Protein AF-A0A660YP51-F1 (afdb_monomer_lite)

Structure (mmCIF, N/CA/C/O backbone):
data_AF-A0A660YP51-F1
#
_entry.id   AF-A0A660YP51-F1
#
loop_
_atom_site.group_PDB
_atom_site.id
_atom_site.type_symbol
_atom_site.label_atom_id
_atom_site.label_alt_id
_atom_site.label_comp_id
_atom_site.label_asym_id
_atom_site.label_entity_id
_atom_site.label_seq_id
_atom_site.pdbx_PDB_ins_code
_atom_site.Cartn_x
_atom_site.Cartn_y
_atom_site.Cartn_z
_atom_site.occupancy
_atom_site.B_iso_or_equiv
_atom_site.auth_seq_id
_atom_site.auth_comp_id
_atom_site.auth_asym_id
_atom_site.auth_atom_id
_atom_site.pdbx_PDB_model_num
ATOM 1 N N . MET A 1 1 ? -18.897 -18.608 13.410 1.00 70.75 1 MET A N 1
ATOM 2 C CA . MET A 1 1 ? -18.004 -17.455 13.652 1.00 70.75 1 MET A CA 1
ATOM 3 C C . MET A 1 1 ? -18.451 -16.642 14.860 1.00 70.75 1 MET A C 1
ATOM 5 O O . MET A 1 1 ? -17.758 -16.723 15.860 1.00 70.75 1 MET A O 1
ATOM 9 N N . ALA A 1 2 ? -19.619 -15.986 14.843 1.00 75.94 2 ALA A N 1
ATOM 10 C CA . ALA A 1 2 ? -20.083 -15.151 15.966 1.00 75.94 2 ALA A CA 1
ATOM 11 C C . ALA A 1 2 ? -20.190 -15.865 17.333 1.00 75.94 2 ALA A C 1
ATOM 13 O O . ALA A 1 2 ? -20.019 -15.238 18.367 1.00 75.94 2 ALA A O 1
ATOM 14 N N . ALA A 1 3 ? -20.425 -17.183 17.355 1.00 82.38 3 ALA A N 1
ATOM 15 C CA . ALA A 1 3 ? -20.428 -17.974 18.592 1.00 82.38 3 ALA A CA 1
ATOM 16 C C . ALA A 1 3 ? -19.021 -18.310 19.137 1.00 82.38 3 ALA A C 1
ATOM 18 O O . ALA A 1 3 ? -18.911 -18.841 20.237 1.00 82.38 3 ALA A O 1
ATOM 19 N N . ARG A 1 4 ? -17.959 -18.070 18.355 1.00 89.31 4 ARG A N 1
ATOM 20 C CA . ARG A 1 4 ? -16.570 -18.443 18.681 1.00 89.31 4 ARG A CA 1
ATOM 21 C C . ARG A 1 4 ? -15.659 -17.235 18.899 1.00 89.31 4 ARG A C 1
ATOM 23 O O . ARG A 1 4 ? -14.748 -17.339 19.710 1.00 89.31 4 ARG A O 1
ATOM 30 N N . TRP A 1 5 ? -15.899 -16.132 18.193 1.00 92.50 5 TRP A N 1
ATOM 31 C CA . TRP A 1 5 ? -15.088 -14.917 18.270 1.00 92.50 5 TRP A CA 1
ATOM 32 C C . TRP A 1 5 ? -15.973 -13.704 18.532 1.00 92.50 5 TRP A C 1
ATOM 34 O O . TRP A 1 5 ? -17.005 -13.540 17.871 1.00 92.50 5 TRP A O 1
ATOM 44 N N . SER A 1 6 ? -15.584 -12.875 19.502 1.00 94.12 6 SER A N 1
ATOM 45 C CA . SER A 1 6 ? -16.320 -11.658 19.852 1.00 94.12 6 SER A CA 1
ATOM 46 C C . SER A 1 6 ? -16.102 -10.545 18.812 1.00 94.12 6 SER A C 1
ATOM 48 O O . SER A 1 6 ? -15.155 -10.617 18.024 1.00 94.12 6 SER A O 1
ATOM 50 N N . PRO A 1 7 ? -16.960 -9.508 18.798 1.00 94.12 7 PRO A N 1
ATOM 51 C CA . PRO A 1 7 ? -16.764 -8.319 17.965 1.00 94.12 7 PRO A CA 1
ATOM 52 C C . PRO A 1 7 ? -15.412 -7.622 18.151 1.00 94.12 7 PRO A C 1
ATOM 54 O O . PRO A 1 7 ? -14.895 -7.057 17.198 1.00 94.12 7 PRO A O 1
ATOM 57 N N . ASP A 1 8 ? -14.819 -7.713 19.343 1.00 93.62 8 ASP A N 1
ATOM 58 C CA . ASP A 1 8 ? -13.518 -7.101 19.651 1.00 93.62 8 ASP A CA 1
ATOM 59 C C . ASP A 1 8 ? -12.330 -7.898 19.084 1.00 93.62 8 ASP A C 1
ATOM 61 O O . ASP A 1 8 ? -11.188 -7.457 19.170 1.00 93.62 8 ASP A O 1
ATOM 65 N N . GLN A 1 9 ? -12.577 -9.098 18.548 1.00 94.38 9 GLN A N 1
ATOM 66 C CA . GLN A 1 9 ? -11.539 -9.999 18.040 1.00 94.38 9 GLN A CA 1
ATOM 67 C C . GLN A 1 9 ? -11.531 -10.105 16.516 1.00 94.38 9 GLN A C 1
ATOM 69 O O . GLN A 1 9 ? -10.487 -10.394 15.940 1.00 94.38 9 GLN A O 1
ATOM 74 N N . VAL A 1 10 ? -12.693 -9.969 15.868 1.00 94.56 10 VAL A N 1
ATOM 75 C CA . VAL A 1 10 ? -12.848 -10.259 14.436 1.00 94.56 10 VAL A CA 1
ATOM 76 C C . VAL A 1 10 ? -13.792 -9.255 13.779 1.00 94.56 10 VAL A C 1
ATOM 78 O O . VAL A 1 10 ? -14.928 -9.076 14.217 1.00 94.56 10 VAL A O 1
ATOM 81 N N . ALA A 1 11 ? -13.338 -8.684 12.665 1.00 95.25 11 ALA A N 1
ATOM 82 C CA . ALA A 1 11 ? -14.168 -8.036 11.654 1.00 95.25 11 ALA A CA 1
ATOM 83 C C . ALA A 1 11 ? -14.300 -8.952 10.425 1.00 95.25 11 ALA A C 1
ATOM 85 O O . ALA A 1 11 ? -13.494 -9.865 10.242 1.00 95.25 11 ALA A O 1
ATOM 86 N N . LEU A 1 12 ? -15.327 -8.746 9.596 1.00 95.25 12 LEU A N 1
ATOM 87 C CA . LEU A 1 12 ? -15.578 -9.589 8.423 1.00 95.25 12 LEU A CA 1
ATOM 88 C C . LEU A 1 12 ? -15.655 -8.770 7.144 1.00 95.25 12 LEU A C 1
ATOM 90 O O . LEU A 1 12 ? -16.613 -8.022 6.963 1.00 95.25 12 LEU A O 1
ATOM 94 N N . GLN A 1 13 ? -14.718 -8.999 6.230 1.00 96.38 13 GLN A N 1
ATOM 95 C CA . GLN A 1 13 ? -14.844 -8.576 4.840 1.00 96.38 13 GLN A CA 1
ATOM 96 C C . GLN A 1 13 ? -15.710 -9.569 4.071 1.00 96.38 13 GLN A C 1
ATOM 98 O O . GLN A 1 13 ? -15.468 -10.775 4.100 1.00 96.38 13 GLN A O 1
ATOM 103 N N . LEU A 1 14 ? -16.781 -9.069 3.452 1.00 95.25 14 LEU A N 1
ATOM 104 C CA . LEU A 1 14 ? -17.796 -9.934 2.837 1.00 95.25 14 LEU A CA 1
ATOM 105 C C . LEU A 1 14 ? -17.385 -10.450 1.448 1.00 95.25 14 LEU A C 1
ATOM 107 O O . LEU A 1 14 ? -17.850 -11.509 1.032 1.00 95.25 14 LEU A O 1
ATOM 111 N N . MET A 1 15 ? -16.533 -9.701 0.751 1.00 95.12 15 MET A N 1
ATOM 112 C CA . MET A 1 15 ? -15.915 -10.016 -0.539 1.00 95.12 15 MET A CA 1
ATOM 113 C C . MET A 1 15 ? -14.654 -9.160 -0.660 1.00 95.12 15 MET A C 1
ATOM 115 O O . MET A 1 15 ? -14.731 -7.994 -0.293 1.00 95.12 15 MET A O 1
ATOM 119 N N . THR A 1 16 ? -13.537 -9.696 -1.153 1.00 94.19 16 THR A N 1
ATOM 120 C CA . THR A 1 16 ? -12.293 -8.920 -1.321 1.00 94.19 16 THR A CA 1
ATOM 121 C C . THR A 1 16 ? -12.371 -8.060 -2.581 1.00 94.19 16 THR A C 1
ATOM 123 O O . THR A 1 16 ? -12.692 -6.878 -2.477 1.00 94.19 16 THR A O 1
ATOM 126 N N . GLU A 1 17 ? -12.262 -8.694 -3.753 1.00 94.81 17 GLU A N 1
ATOM 127 C CA . GLU A 1 17 ? -12.210 -8.056 -5.073 1.00 94.81 17 GLU A CA 1
ATOM 128 C C . GLU A 1 17 ? -13.434 -8.440 -5.933 1.00 94.81 17 GLU A C 1
ATOM 130 O O . GLU A 1 17 ? -13.389 -9.383 -6.731 1.00 94.81 17 GLU A O 1
ATOM 135 N N . PRO A 1 18 ? -14.582 -7.760 -5.790 1.00 93.88 18 PRO A N 1
ATOM 136 C CA . PRO A 1 18 ? -15.718 -8.003 -6.675 1.00 93.88 18 PRO A CA 1
ATOM 137 C C . PRO A 1 18 ? -15.370 -7.633 -8.127 1.00 93.88 18 PRO A C 1
ATOM 139 O O . PRO A 1 18 ? -14.920 -6.526 -8.422 1.00 93.88 18 PRO A O 1
ATOM 142 N N . TYR A 1 19 ? -15.609 -8.559 -9.055 1.00 92.94 19 TYR A N 1
ATOM 143 C CA . TYR A 1 19 ? -15.386 -8.363 -10.486 1.00 92.94 19 TYR A CA 1
ATOM 144 C C . TYR A 1 19 ? -16.344 -9.223 -11.315 1.00 92.94 19 TYR A C 1
ATOM 146 O O . TYR A 1 19 ? -16.802 -10.275 -10.870 1.00 92.94 19 TYR A O 1
ATOM 154 N N . GLY A 1 20 ? -16.644 -8.792 -12.546 1.00 90.38 20 GLY A N 1
ATOM 155 C CA . GLY A 1 20 ? -17.469 -9.574 -13.477 1.00 90.38 20 GLY A CA 1
ATOM 156 C C . GLY A 1 20 ? -18.901 -9.802 -12.981 1.00 90.38 20 GLY A C 1
ATOM 157 O O . GLY A 1 20 ? -19.510 -10.832 -13.275 1.00 90.38 20 GLY A O 1
ATOM 158 N N . ASN A 1 21 ? -19.425 -8.856 -12.201 1.00 88.75 21 ASN A N 1
ATOM 159 C CA . ASN A 1 21 ? -20.703 -8.966 -11.513 1.00 88.75 21 ASN A CA 1
ATOM 160 C C . ASN A 1 21 ? -21.881 -9.139 -12.490 1.00 88.75 21 ASN A C 1
ATOM 162 O O . ASN A 1 21 ? -22.084 -8.339 -13.402 1.00 88.75 21 ASN A O 1
ATOM 166 N N . ALA A 1 22 ? -22.697 -10.177 -12.278 1.00 90.25 22 ALA A N 1
ATOM 167 C CA . ALA A 1 22 ? -23.900 -10.430 -13.082 1.00 90.25 22 ALA A CA 1
ATOM 168 C C . ALA A 1 22 ? -25.076 -9.497 -12.729 1.00 90.25 22 ALA A C 1
ATOM 170 O O . ALA A 1 22 ? -26.018 -9.353 -13.510 1.00 90.25 22 ALA A O 1
ATOM 171 N N . TRP A 1 23 ? -25.024 -8.882 -11.547 1.00 92.62 23 TRP A N 1
ATOM 172 C CA . TRP A 1 23 ? -25.984 -7.902 -11.050 1.00 92.62 23 TRP A CA 1
ATOM 173 C C . TRP A 1 23 ? -25.252 -6.672 -10.526 1.00 92.62 23 TRP A C 1
ATOM 175 O O . TRP A 1 23 ? -24.044 -6.701 -10.326 1.00 92.62 23 TRP A O 1
ATOM 185 N N . ASP A 1 24 ? -25.999 -5.599 -10.290 1.00 95.75 24 ASP A N 1
ATOM 186 C CA . ASP A 1 24 ? -25.470 -4.380 -9.683 1.00 95.75 24 ASP A CA 1
ATOM 187 C C . ASP A 1 24 ? -24.792 -4.682 -8.333 1.00 95.75 24 ASP A C 1
ATOM 189 O O . ASP A 1 24 ? -25.385 -5.330 -7.457 1.00 95.75 24 ASP A O 1
ATOM 193 N N . TRP A 1 25 ? -23.548 -4.220 -8.172 1.00 97.00 25 TRP A N 1
ATOM 194 C CA . TRP A 1 25 ? -22.763 -4.453 -6.964 1.00 97.00 25 TRP A CA 1
ATOM 195 C C . TRP A 1 25 ? -23.427 -3.870 -5.716 1.00 97.00 25 TRP A C 1
ATOM 197 O O . TRP A 1 25 ? -23.461 -4.544 -4.688 1.00 97.00 25 TRP A O 1
ATOM 207 N N . ASN A 1 26 ? -24.049 -2.690 -5.798 1.00 97.19 26 ASN A N 1
ATOM 208 C CA . ASN A 1 26 ? -24.751 -2.085 -4.666 1.00 97.19 26 ASN A CA 1
ATOM 209 C C . ASN A 1 26 ? -25.927 -2.951 -4.206 1.00 97.19 26 ASN A C 1
ATOM 211 O O . ASN A 1 26 ? -26.158 -3.104 -3.006 1.00 97.19 26 ASN A O 1
ATOM 215 N N . VAL A 1 27 ? -26.631 -3.605 -5.136 1.00 97.19 27 VAL A N 1
ATOM 216 C CA . VAL A 1 27 ? -27.712 -4.543 -4.793 1.00 97.19 27 VAL A CA 1
ATOM 217 C C . VAL A 1 27 ? -27.156 -5.786 -4.101 1.00 97.19 27 VAL A C 1
ATOM 219 O O . VAL A 1 27 ? -27.662 -6.184 -3.047 1.00 97.19 27 VAL A O 1
ATOM 222 N N . MET A 1 28 ? -26.122 -6.405 -4.674 1.00 97.25 28 MET A N 1
ATOM 223 C CA . MET A 1 28 ? -25.539 -7.630 -4.119 1.00 97.25 28 MET A CA 1
ATOM 224 C C . MET A 1 28 ? -24.894 -7.378 -2.756 1.00 97.25 28 MET A C 1
ATOM 226 O O . MET A 1 28 ? -25.207 -8.075 -1.790 1.00 97.25 28 MET A O 1
ATOM 230 N N . GLN A 1 29 ? -24.062 -6.343 -2.644 1.00 97.31 29 GLN A N 1
ATOM 231 C CA . GLN A 1 29 ? -23.395 -5.960 -1.406 1.00 97.31 29 GLN A CA 1
ATOM 232 C C . GLN A 1 29 ? -24.396 -5.649 -0.292 1.00 97.31 29 GLN A C 1
ATOM 234 O O . GLN A 1 29 ? -24.233 -6.137 0.828 1.00 97.31 29 GLN A O 1
ATOM 239 N N . HIS A 1 30 ? -25.482 -4.930 -0.591 1.00 97.75 30 HIS A N 1
ATOM 240 C CA . HIS A 1 30 ? -26.532 -4.659 0.390 1.00 97.75 30 HIS A CA 1
ATOM 241 C C . HIS A 1 30 ? -27.201 -5.960 0.873 1.00 97.75 30 HIS A C 1
ATOM 243 O O . HIS A 1 30 ? -27.424 -6.140 2.073 1.00 97.75 30 HIS A O 1
ATOM 249 N N . GLN A 1 31 ? -27.485 -6.910 -0.026 1.00 97.19 31 GLN A N 1
ATOM 250 C CA . GLN A 1 31 ? -28.048 -8.213 0.354 1.00 97.19 31 GLN A CA 1
ATOM 251 C C . GLN A 1 31 ? -27.089 -9.033 1.229 1.00 97.19 31 GLN A C 1
ATOM 253 O O . GLN A 1 31 ? -27.525 -9.622 2.227 1.00 97.19 31 GLN A O 1
ATOM 258 N N . MET A 1 32 ? -25.791 -9.045 0.898 1.00 97.00 32 MET A N 1
ATOM 259 C CA . MET A 1 32 ? -24.762 -9.696 1.715 1.00 97.00 32 MET A CA 1
ATOM 260 C C . MET A 1 32 ? -24.671 -9.056 3.101 1.00 97.00 32 MET A C 1
ATOM 262 O O . MET A 1 32 ? -24.703 -9.767 4.106 1.00 97.00 32 MET A O 1
ATOM 266 N N . TRP A 1 33 ? -24.633 -7.722 3.165 1.00 98.25 33 TRP A N 1
ATOM 267 C CA . TRP A 1 33 ? -24.609 -6.965 4.414 1.00 98.25 33 TRP A CA 1
ATOM 268 C C . TRP A 1 33 ? -25.819 -7.294 5.298 1.00 98.25 33 TRP A C 1
ATOM 270 O O . TRP A 1 33 ? -25.646 -7.665 6.460 1.00 98.25 33 TRP A O 1
ATOM 280 N N . GLN A 1 34 ? -27.042 -7.270 4.752 1.00 98.06 34 GLN A N 1
ATOM 281 C CA . GLN A 1 34 ? -28.253 -7.624 5.505 1.00 98.06 34 GLN A CA 1
ATOM 282 C C . GLN A 1 34 ? -28.200 -9.055 6.050 1.00 98.06 34 GLN A C 1
ATOM 284 O O . GLN A 1 34 ? -28.650 -9.319 7.167 1.00 98.06 34 GLN A O 1
ATOM 289 N N . ALA A 1 35 ? -27.685 -10.001 5.261 1.00 97.06 35 ALA A N 1
ATOM 290 C CA . ALA A 1 35 ? -27.533 -11.384 5.693 1.00 97.06 35 ALA A CA 1
ATOM 291 C C . ALA A 1 35 ? -26.486 -11.526 6.806 1.00 97.06 35 ALA A C 1
ATOM 293 O O . ALA A 1 35 ? -26.772 -12.158 7.828 1.00 97.06 35 ALA A O 1
ATOM 294 N N . ALA A 1 36 ? -25.321 -10.899 6.644 1.00 96.44 36 ALA A N 1
ATOM 295 C CA . ALA A 1 36 ? -24.241 -10.915 7.622 1.00 96.44 36 ALA A CA 1
ATOM 296 C C . ALA A 1 36 ? -24.660 -10.249 8.939 1.00 96.44 36 ALA A C 1
ATOM 298 O O . ALA A 1 36 ? -24.499 -10.853 10.000 1.00 96.44 36 ALA A O 1
ATOM 299 N N . ARG A 1 37 ? -25.298 -9.072 8.889 1.00 97.12 37 ARG A N 1
ATOM 300 C CA . ARG A 1 37 ? -25.750 -8.336 10.080 1.00 97.12 37 ARG A CA 1
ATOM 301 C C . ARG A 1 37 ? -26.785 -9.115 10.899 1.00 97.12 37 ARG A C 1
ATOM 303 O O . ARG A 1 37 ? -26.755 -9.047 12.123 1.00 97.12 37 ARG A O 1
ATOM 310 N N . ARG A 1 38 ? -27.648 -9.929 10.268 1.00 95.50 38 ARG A N 1
ATOM 311 C CA . ARG A 1 38 ? -28.563 -10.843 10.994 1.00 95.50 38 ARG A CA 1
ATOM 312 C C . ARG A 1 38 ? -27.821 -11.916 11.796 1.00 95.50 38 ARG A C 1
ATOM 314 O O . ARG A 1 38 ? -28.289 -12.304 12.862 1.00 95.50 38 ARG A O 1
ATOM 321 N N . GLY A 1 39 ? -26.705 -12.424 11.275 1.00 92.94 39 GLY A N 1
ATOM 322 C CA . GLY A 1 39 ? -25.907 -13.464 11.931 1.00 92.94 39 GLY A CA 1
ATOM 323 C C . GLY A 1 39 ? -24.841 -12.926 12.889 1.00 92.94 39 GLY A C 1
ATOM 324 O O . GLY A 1 39 ? -24.433 -13.637 13.806 1.00 92.94 39 GLY A O 1
ATOM 325 N N . MET A 1 40 ? -24.386 -11.690 12.672 1.00 93.50 40 MET A N 1
ATOM 326 C CA . MET A 1 40 ? -23.299 -11.034 13.403 1.00 93.50 40 MET A CA 1
ATOM 327 C C . MET A 1 40 ? -23.694 -9.590 13.750 1.00 93.50 40 MET A C 1
ATOM 329 O O . MET A 1 40 ? -23.160 -8.639 13.182 1.00 93.50 40 MET A O 1
ATOM 333 N N . PRO A 1 41 ? -24.661 -9.399 14.667 1.00 94.25 41 PRO A N 1
ATOM 334 C CA . PRO A 1 41 ? -25.283 -8.096 14.904 1.00 94.25 41 PRO A CA 1
ATOM 335 C C . PRO A 1 41 ? -24.294 -7.027 15.372 1.00 94.25 41 PRO A C 1
ATOM 337 O O . PRO A 1 41 ? -24.457 -5.866 15.016 1.00 94.25 41 PRO A O 1
ATOM 340 N N . ASN A 1 42 ? -23.241 -7.420 16.093 1.00 95.69 42 ASN A N 1
ATOM 341 C CA . ASN A 1 42 ? -22.319 -6.488 16.743 1.00 95.69 42 ASN A CA 1
ATOM 342 C C . ASN A 1 42 ? -20.919 -6.451 16.113 1.00 95.69 42 ASN A C 1
ATOM 344 O O . ASN A 1 42 ? -20.131 -5.589 16.481 1.00 95.69 42 ASN A O 1
ATOM 348 N N . HIS A 1 43 ? -20.584 -7.363 15.194 1.00 97.38 43 HIS A N 1
ATOM 349 C CA . HIS A 1 43 ? -19.263 -7.395 14.553 1.00 97.38 43 HIS A CA 1
ATOM 350 C C . HIS A 1 43 ? -19.131 -6.276 13.521 1.00 97.38 43 HIS A C 1
ATOM 352 O O . HIS A 1 43 ? -20.100 -5.964 12.827 1.00 97.38 43 HIS A O 1
ATOM 358 N N . THR A 1 44 ? -17.939 -5.700 13.388 1.00 97.62 44 THR A N 1
ATOM 359 C CA . THR A 1 44 ? -17.642 -4.798 12.270 1.00 97.62 44 THR A CA 1
ATOM 360 C C . THR A 1 44 ? -17.713 -5.586 10.968 1.00 97.62 44 THR A C 1
ATOM 362 O O . THR A 1 44 ? -17.094 -6.647 10.840 1.00 97.62 44 THR A O 1
ATOM 365 N N . LEU A 1 45 ? -18.469 -5.071 10.003 1.00 98.00 45 LEU A N 1
ATOM 366 C CA . LEU A 1 45 ? -18.507 -5.619 8.650 1.00 98.00 45 LEU A CA 1
ATOM 367 C C . LEU A 1 45 ? -17.720 -4.698 7.722 1.00 98.00 45 LEU A C 1
ATOM 369 O O . LEU A 1 45 ? -17.788 -3.478 7.846 1.00 98.00 45 LEU A O 1
ATOM 373 N N . ILE A 1 46 ? -16.974 -5.288 6.802 1.00 98.19 46 ILE A N 1
ATOM 374 C CA . ILE A 1 46 ? -16.164 -4.581 5.825 1.00 98.19 46 ILE A CA 1
ATOM 375 C C . ILE A 1 46 ? -16.774 -4.838 4.448 1.00 98.19 46 ILE A C 1
ATOM 377 O O . ILE A 1 46 ? -16.976 -5.988 4.043 1.00 98.19 46 ILE A O 1
ATOM 381 N N . LEU A 1 47 ? -17.124 -3.751 3.770 1.00 98.25 47 LEU A N 1
ATOM 382 C CA . LEU A 1 47 ? -17.76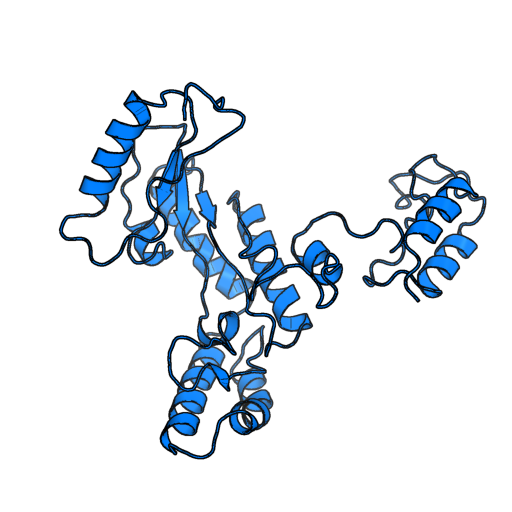6 -3.738 2.460 1.00 98.25 47 LEU A CA 1
ATOM 383 C C . LEU A 1 47 ? -16.769 -3.217 1.428 1.00 98.25 47 LEU A C 1
ATOM 385 O O . LEU A 1 47 ? -16.133 -2.199 1.676 1.00 98.25 47 LEU A O 1
ATOM 389 N N . SER A 1 48 ? -16.628 -3.882 0.290 1.00 97.31 48 SER A N 1
ATOM 390 C CA . SER A 1 48 ? -15.630 -3.508 -0.716 1.00 97.31 48 SER A CA 1
ATOM 391 C C . SER A 1 48 ? -16.200 -2.579 -1.785 1.00 97.31 48 SER A C 1
ATOM 393 O O . SER A 1 48 ? -17.393 -2.620 -2.115 1.00 97.31 48 SER A O 1
ATOM 395 N N . GLY A 1 49 ? -15.323 -1.750 -2.351 1.00 96.56 49 GLY A N 1
ATOM 396 C CA . GLY A 1 49 ? -15.545 -1.119 -3.649 1.00 96.56 49 GLY A CA 1
ATOM 397 C C . GLY A 1 49 ? -15.757 -2.156 -4.752 1.00 96.56 49 GLY A C 1
ATOM 398 O O . GLY A 1 49 ? -15.314 -3.294 -4.623 1.00 96.56 49 GLY A O 1
ATOM 399 N N . ASP A 1 50 ? -16.454 -1.774 -5.825 1.00 94.94 50 ASP A N 1
ATOM 400 C CA . ASP A 1 50 ? -16.578 -2.620 -7.021 1.00 94.94 50 ASP A CA 1
ATOM 401 C C . ASP A 1 50 ? -15.243 -2.682 -7.800 1.00 94.94 50 ASP A C 1
ATOM 403 O O . ASP A 1 50 ? -14.243 -2.105 -7.380 1.00 94.94 50 ASP A O 1
ATOM 407 N N . GLN A 1 51 ? -15.236 -3.321 -8.972 1.00 94.62 51 GLN A N 1
ATOM 408 C CA . GLN A 1 51 ? -14.156 -3.238 -9.960 1.00 94.62 51 GLN A CA 1
ATOM 409 C C . GLN A 1 51 ? -12.791 -3.573 -9.356 1.00 94.62 51 GLN A C 1
ATOM 411 O O . GLN A 1 51 ? -11.872 -2.759 -9.422 1.00 94.62 51 GLN A O 1
ATOM 416 N N . VAL A 1 52 ? -12.681 -4.767 -8.765 1.00 95.62 52 VAL A N 1
ATOM 417 C CA . VAL A 1 52 ? -11.452 -5.239 -8.104 1.00 95.62 52 VAL A CA 1
ATOM 418 C C . VAL A 1 52 ? -11.048 -4.298 -6.958 1.00 95.62 52 VAL A C 1
ATOM 420 O O . VAL A 1 52 ? -9.905 -3.883 -6.840 1.00 95.62 52 VAL A O 1
ATOM 423 N N . ALA A 1 53 ? -12.039 -3.856 -6.175 1.00 96.62 53 ALA A N 1
ATOM 424 C CA . ALA A 1 53 ? -11.866 -2.961 -5.031 1.00 96.62 53 ALA A CA 1
ATOM 425 C C . ALA A 1 53 ? -11.078 -1.665 -5.322 1.00 96.62 53 ALA A C 1
ATOM 427 O O . ALA A 1 53 ? -10.524 -1.058 -4.411 1.00 96.62 53 ALA A O 1
ATOM 428 N N . THR A 1 54 ? -11.056 -1.186 -6.565 1.00 97.31 54 THR A N 1
ATOM 429 C CA . THR A 1 54 ? -10.364 0.063 -6.919 1.00 97.31 54 THR A CA 1
ATOM 430 C C . THR A 1 54 ? -11.014 1.284 -6.261 1.00 97.31 54 THR A C 1
ATOM 432 O O . THR A 1 54 ? -12.195 1.272 -5.900 1.00 97.31 54 THR A O 1
ATOM 435 N N . ILE A 1 55 ? -10.280 2.401 -6.174 1.00 98.00 55 ILE A N 1
ATOM 436 C CA . ILE A 1 55 ? -10.866 3.700 -5.788 1.00 98.00 55 ILE A CA 1
ATOM 437 C C . ILE A 1 55 ? -12.036 4.058 -6.718 1.00 98.00 55 ILE A C 1
ATOM 439 O O . ILE A 1 55 ? -13.072 4.526 -6.245 1.00 98.00 55 ILE A O 1
ATOM 443 N N . ASP A 1 56 ? -11.901 3.801 -8.022 1.00 97.38 56 ASP A N 1
ATOM 444 C CA . ASP A 1 56 ? -12.948 4.038 -9.023 1.00 97.38 56 ASP A CA 1
ATOM 445 C C . ASP A 1 56 ? -14.219 3.238 -8.722 1.00 97.38 56 ASP A C 1
ATOM 447 O O . ASP A 1 56 ? -15.324 3.776 -8.809 1.00 97.38 56 ASP A O 1
ATOM 451 N N . GLY A 1 57 ? -14.072 1.976 -8.313 1.00 97.06 57 GLY A N 1
ATOM 452 C CA . GLY A 1 57 ? -15.186 1.147 -7.876 1.00 97.06 57 GLY A CA 1
ATOM 453 C C . GLY A 1 57 ? -15.768 1.567 -6.527 1.00 97.06 57 GLY A C 1
ATOM 454 O O . GLY A 1 57 ? -16.987 1.523 -6.352 1.00 97.06 57 GLY A O 1
ATOM 455 N N . LEU A 1 58 ? -14.937 2.013 -5.578 1.00 98.06 58 LEU A N 1
ATOM 456 C CA . LEU A 1 58 ? -15.396 2.464 -4.263 1.00 98.06 58 LEU A CA 1
ATOM 457 C C . LEU A 1 58 ? -16.266 3.717 -4.356 1.00 98.06 58 LEU A C 1
ATOM 459 O O . LEU A 1 58 ? -17.314 3.779 -3.717 1.00 98.06 58 LEU A O 1
ATOM 463 N N . VAL A 1 59 ? -15.875 4.709 -5.162 1.00 98.06 59 VAL A N 1
ATOM 464 C CA . VAL A 1 59 ? -16.627 5.975 -5.241 1.00 98.06 59 VAL A CA 1
ATOM 465 C C . VAL A 1 59 ? -18.015 5.828 -5.886 1.00 98.06 59 VAL A C 1
ATOM 467 O O . VAL A 1 59 ? -18.805 6.773 -5.858 1.00 98.06 59 VAL A O 1
ATOM 470 N N . LEU A 1 60 ? -18.328 4.650 -6.438 1.00 97.00 60 LEU A N 1
ATOM 471 C CA . LEU A 1 60 ? -19.643 4.268 -6.966 1.00 97.00 60 LEU A CA 1
ATOM 472 C C . LEU A 1 60 ? -20.505 3.498 -5.950 1.00 97.00 60 LEU A C 1
ATOM 474 O O . LEU A 1 60 ? -21.676 3.221 -6.225 1.00 97.00 60 LEU A O 1
ATOM 478 N N . VAL A 1 61 ? -19.948 3.138 -4.790 1.00 97.62 61 VAL A N 1
ATOM 479 C CA . VAL A 1 61 ? -20.685 2.438 -3.736 1.00 97.62 61 VAL A CA 1
ATOM 480 C C . VAL A 1 61 ? -21.673 3.388 -3.061 1.00 97.62 61 VAL A C 1
ATOM 482 O O . VAL A 1 61 ? -21.332 4.516 -2.694 1.00 97.62 61 VAL A O 1
ATOM 485 N N . GLU A 1 62 ? -22.892 2.891 -2.861 1.00 97.81 62 GLU A N 1
ATOM 486 C CA . GLU A 1 62 ? -23.935 3.474 -2.026 1.00 97.81 62 GLU A CA 1
ATOM 487 C C . GLU A 1 62 ? -23.803 2.923 -0.596 1.00 97.81 62 GLU A C 1
ATOM 489 O O . GLU A 1 62 ? -24.025 1.726 -0.366 1.00 97.81 62 GLU A O 1
ATOM 494 N N . PRO A 1 63 ? -23.440 3.761 0.391 1.00 97.69 63 PRO A N 1
ATOM 495 C CA . PRO A 1 63 ? -23.296 3.318 1.766 1.00 97.69 63 PRO A CA 1
ATOM 496 C C . PRO A 1 63 ? -24.598 2.769 2.360 1.00 97.69 63 PRO A C 1
ATOM 498 O O . PRO A 1 63 ? -25.688 3.309 2.161 1.00 97.69 63 PRO A O 1
ATOM 501 N N . VAL A 1 64 ? -24.478 1.714 3.162 1.00 97.81 64 VAL A N 1
ATOM 502 C CA . VAL A 1 64 ? -25.578 1.179 3.970 1.00 97.81 64 VAL A CA 1
ATOM 503 C C . VAL A 1 64 ? -25.807 2.033 5.221 1.00 97.81 64 VAL A C 1
ATOM 505 O O . VAL A 1 64 ? -24.891 2.667 5.742 1.00 97.81 64 VAL A O 1
ATOM 508 N N . ASN A 1 65 ? -27.033 2.009 5.749 1.00 95.38 65 ASN A N 1
ATOM 509 C CA . ASN A 1 65 ? -27.378 2.675 7.006 1.00 95.38 65 ASN A CA 1
ATOM 510 C C . ASN A 1 65 ? -26.919 1.840 8.219 1.00 95.38 65 ASN A C 1
ATOM 512 O O . ASN A 1 65 ? -27.733 1.198 8.888 1.00 95.38 65 ASN A O 1
ATOM 516 N N . ASP A 1 66 ? -25.605 1.799 8.442 1.00 97.44 66 ASP A N 1
ATOM 517 C CA . ASP A 1 66 ? -24.950 1.038 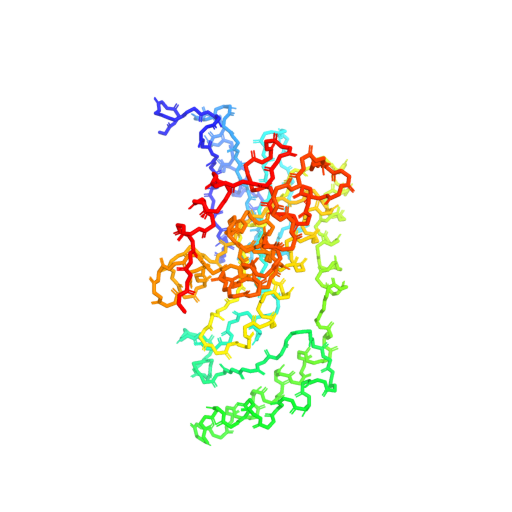9.507 1.00 97.44 66 ASP A CA 1
ATOM 518 C C . ASP A 1 66 ? -23.642 1.716 9.936 1.00 97.44 66 ASP A C 1
ATOM 520 O O . ASP A 1 66 ? -22.682 1.793 9.173 1.00 97.44 66 ASP A O 1
ATOM 524 N N . GLU A 1 67 ? -23.587 2.189 11.179 1.00 95.75 67 GLU A N 1
ATOM 525 C CA . GLU A 1 67 ? -22.407 2.867 11.736 1.00 95.75 67 GLU A CA 1
ATOM 526 C C . GLU A 1 67 ? -21.252 1.897 12.057 1.00 95.75 67 GLU A C 1
ATOM 528 O O . GLU A 1 67 ? -20.100 2.307 12.260 1.00 95.75 67 GLU A O 1
ATOM 533 N N . ASN A 1 68 ? -21.537 0.591 12.108 1.00 97.19 68 ASN A N 1
ATOM 534 C CA . ASN A 1 68 ? -20.561 -0.454 12.395 1.00 97.19 68 ASN A CA 1
ATOM 535 C C . ASN A 1 68 ? -20.093 -1.177 11.121 1.00 97.19 68 ASN A C 1
ATOM 537 O O . ASN A 1 68 ? -19.967 -2.408 11.082 1.00 97.19 68 ASN A O 1
ATOM 541 N N . VAL A 1 69 ? -19.862 -0.381 10.074 1.00 98.06 69 VAL A N 1
ATOM 542 C CA . VAL A 1 69 ? -19.309 -0.794 8.784 1.00 98.06 69 VAL A CA 1
ATOM 543 C C . VAL A 1 69 ? -18.073 0.038 8.446 1.00 98.06 69 VAL A C 1
ATOM 545 O O . VAL A 1 69 ? -18.029 1.236 8.730 1.00 98.06 69 VAL A O 1
ATOM 548 N N . ALA A 1 70 ? -17.082 -0.602 7.828 1.00 98.19 70 ALA A N 1
ATOM 549 C CA . ALA A 1 70 ? -15.989 0.065 7.130 1.00 98.19 70 ALA A CA 1
ATOM 550 C C . ALA A 1 70 ? -16.042 -0.252 5.631 1.00 98.19 70 ALA A C 1
ATOM 552 O O . ALA A 1 70 ? -16.493 -1.328 5.238 1.00 98.19 70 ALA A O 1
ATOM 553 N N . TYR A 1 71 ? -15.579 0.683 4.808 1.00 98.50 71 TYR A N 1
ATOM 554 C CA . TYR A 1 71 ? -15.510 0.530 3.362 1.00 98.50 71 TYR A CA 1
ATOM 555 C C . TYR A 1 71 ? -14.065 0.342 2.916 1.00 98.50 71 TYR A C 1
ATOM 557 O O . TYR A 1 71 ? -13.198 1.153 3.242 1.00 98.50 71 TYR A O 1
ATOM 565 N N . CYS A 1 72 ? -13.831 -0.747 2.198 1.00 97.62 72 CYS A N 1
ATOM 566 C CA . CYS A 1 72 ? -12.531 -1.202 1.749 1.00 97.62 72 CYS A CA 1
ATOM 567 C C . CYS A 1 72 ? -12.296 -0.842 0.286 1.00 97.62 72 CYS A C 1
ATOM 569 O O . CYS A 1 72 ? -13.192 -0.992 -0.548 1.00 97.62 72 CYS A O 1
ATOM 571 N N . PHE A 1 73 ? -11.073 -0.431 -0.016 1.00 98.31 73 PHE A N 1
ATO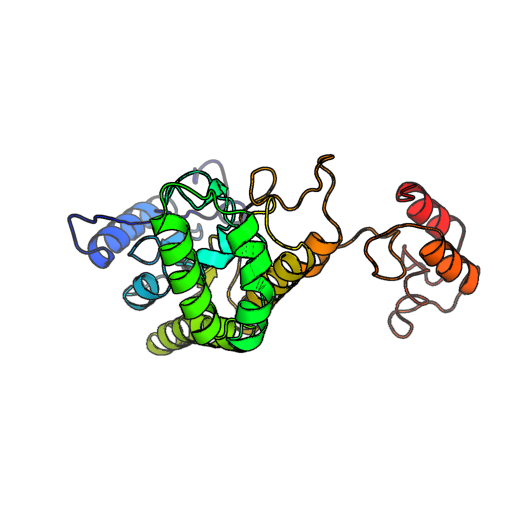M 572 C CA . PHE A 1 73 ? -10.527 -0.367 -1.364 1.00 98.31 73 PHE A CA 1
ATOM 573 C C . PHE A 1 73 ? -9.069 -0.817 -1.338 1.00 98.31 73 PHE A C 1
ATOM 575 O O . PHE A 1 73 ? -8.456 -0.883 -0.275 1.00 98.31 73 PHE A O 1
ATOM 582 N N . GLU A 1 74 ? -8.516 -1.116 -2.497 1.00 97.94 74 GLU A N 1
ATOM 583 C CA . GLU A 1 74 ? -7.127 -1.510 -2.673 1.00 97.94 74 GLU A CA 1
ATOM 584 C C . GLU A 1 74 ? -6.358 -0.410 -3.397 1.00 97.94 74 GLU A C 1
ATOM 586 O O . GLU A 1 74 ? -6.921 0.383 -4.164 1.00 97.94 74 GLU A O 1
ATOM 591 N N . PHE A 1 75 ? -5.059 -0.332 -3.119 1.00 98.12 75 PHE A N 1
ATOM 592 C CA . PHE A 1 75 ? -4.179 0.688 -3.668 1.00 98.12 75 PHE A CA 1
ATOM 593 C C . PHE A 1 75 ? -2.939 0.055 -4.298 1.00 98.12 75 PHE A C 1
ATOM 595 O O . PHE A 1 75 ? -1.855 0.020 -3.717 1.00 98.12 75 PHE A O 1
ATOM 602 N N . TRP A 1 76 ? -3.115 -0.429 -5.525 1.00 96.75 76 TRP A N 1
ATOM 603 C CA . TRP A 1 76 ? -2.045 -1.009 -6.341 1.00 96.75 76 TRP A CA 1
ATOM 604 C C . TRP A 1 76 ? -1.465 -0.046 -7.377 1.00 96.75 76 TRP A C 1
ATOM 606 O O . TRP A 1 76 ? -0.472 -0.366 -8.031 1.00 96.75 76 TRP A O 1
ATOM 616 N N . GLU A 1 77 ? -2.064 1.132 -7.536 1.00 96.12 77 GLU A N 1
ATOM 617 C CA . GLU A 1 77 ? -1.595 2.114 -8.503 1.00 96.12 77 GLU A CA 1
ATOM 618 C C . GLU A 1 77 ? -0.299 2.794 -8.031 1.00 96.12 77 GLU A C 1
ATOM 620 O O . GLU A 1 77 ? -0.206 3.199 -6.868 1.00 96.12 77 GLU A O 1
ATOM 625 N N . PRO A 1 78 ? 0.697 2.973 -8.914 1.00 97.62 78 PRO A N 1
ATOM 626 C CA . PRO A 1 78 ? 0.721 2.567 -10.320 1.00 97.62 78 PRO A CA 1
ATOM 627 C C . PRO A 1 78 ? 1.229 1.134 -10.507 1.00 97.62 78 PRO A C 1
ATOM 629 O O . PRO A 1 78 ? 2.340 0.806 -10.082 1.00 97.62 78 PRO A O 1
ATOM 632 N N . LEU A 1 79 ? 0.475 0.308 -11.242 1.00 96.69 79 LEU A N 1
ATOM 633 C CA . LEU A 1 79 ? 0.804 -1.115 -11.441 1.00 96.69 79 LEU A CA 1
ATOM 634 C C . LEU A 1 79 ? 2.206 -1.350 -12.031 1.00 96.69 79 LEU A C 1
ATOM 636 O O . LEU A 1 79 ? 2.914 -2.252 -11.599 1.00 96.69 79 LEU A O 1
ATOM 640 N N . ILE A 1 80 ? 2.653 -0.507 -12.970 1.00 97.25 80 ILE A N 1
ATOM 641 C CA . ILE A 1 80 ? 3.994 -0.608 -13.582 1.00 97.25 80 ILE A CA 1
ATOM 642 C C . ILE A 1 80 ? 5.134 -0.517 -12.550 1.00 97.25 80 ILE A C 1
ATOM 644 O O . ILE A 1 80 ? 6.221 -1.038 -12.791 1.00 97.25 80 ILE A O 1
ATOM 648 N N . PHE A 1 81 ? 4.895 0.154 -11.419 1.00 98.44 81 PHE A N 1
ATOM 649 C CA . PHE A 1 81 ? 5.851 0.297 -10.326 1.00 98.44 81 PHE A CA 1
ATOM 650 C C . PHE A 1 81 ? 5.643 -0.782 -9.264 1.00 98.44 81 PHE A C 1
ATOM 652 O O . PHE A 1 81 ? 6.595 -1.475 -8.910 1.00 98.44 81 PHE A O 1
ATOM 659 N N . THR A 1 82 ? 4.411 -0.945 -8.770 1.00 97.94 82 THR A N 1
ATOM 660 C CA . THR A 1 82 ? 4.099 -1.853 -7.652 1.00 97.94 82 THR A CA 1
ATOM 661 C C . THR A 1 82 ? 4.297 -3.327 -8.018 1.00 97.94 82 THR A C 1
ATOM 663 O O . THR A 1 82 ? 4.589 -4.138 -7.141 1.00 97.94 82 THR A O 1
ATOM 666 N N . HIS A 1 83 ? 4.192 -3.665 -9.309 1.00 97.31 83 HIS A N 1
ATOM 667 C CA . HIS A 1 83 ? 4.251 -5.032 -9.828 1.00 97.31 83 HIS A CA 1
ATOM 668 C C . HIS A 1 83 ? 5.446 -5.304 -10.756 1.00 97.31 83 HIS A C 1
ATOM 670 O O . HIS A 1 83 ? 5.468 -6.313 -11.465 1.00 97.31 83 HIS A O 1
ATOM 676 N N . GLN A 1 84 ? 6.462 -4.439 -10.781 1.00 97.44 84 GLN A N 1
ATOM 677 C CA . GLN A 1 84 ? 7.690 -4.761 -11.513 1.00 97.44 84 GLN A CA 1
ATOM 678 C C . GLN A 1 84 ? 8.287 -6.087 -11.003 1.00 97.44 84 GLN A C 1
ATOM 680 O O . GLN A 1 84 ? 8.394 -6.302 -9.798 1.00 97.44 84 GLN A O 1
ATOM 685 N N . GLY A 1 85 ? 8.605 -7.003 -11.922 1.00 96.25 85 GLY A N 1
ATOM 686 C CA . GLY A 1 85 ? 9.083 -8.354 -11.605 1.00 96.25 85 GLY A CA 1
ATOM 687 C C . GLY A 1 85 ? 7.984 -9.410 -11.438 1.00 96.25 85 GLY A C 1
ATOM 688 O O . GLY A 1 85 ? 8.294 -10.591 -11.300 1.00 96.25 85 GLY A O 1
ATOM 689 N N . ALA A 1 86 ? 6.703 -9.037 -11.487 1.00 96.06 86 ALA A N 1
ATOM 690 C CA . ALA A 1 86 ? 5.591 -9.977 -11.360 1.00 96.06 86 ALA A CA 1
ATOM 691 C C . ALA A 1 86 ? 5.600 -11.058 -12.454 1.00 96.06 86 ALA A C 1
ATOM 693 O O . ALA A 1 86 ? 5.805 -10.786 -13.637 1.00 96.06 86 ALA A O 1
ATOM 694 N N . TRP A 1 87 ? 5.295 -12.300 -12.075 1.00 92.94 87 TRP A N 1
ATOM 695 C CA . TRP A 1 87 ? 5.346 -13.432 -13.004 1.00 92.94 87 TRP A CA 1
ATOM 696 C C . TRP A 1 87 ? 4.054 -13.661 -13.804 1.00 92.94 87 TRP A C 1
ATOM 698 O O . TRP A 1 87 ? 4.058 -14.447 -14.751 1.00 92.94 87 TRP A O 1
ATOM 708 N N . TRP A 1 88 ? 2.940 -13.038 -13.409 1.00 89.19 88 TRP A N 1
ATOM 709 C CA . TRP A 1 88 ? 1.607 -13.461 -13.846 1.00 89.19 88 TRP A CA 1
ATOM 710 C C . TRP A 1 88 ? 1.117 -12.822 -15.143 1.00 89.19 88 TRP A C 1
ATOM 712 O O . TRP A 1 88 ? 0.569 -13.545 -15.973 1.00 89.19 88 TRP A O 1
ATOM 722 N N . TRP A 1 89 ? 1.261 -11.509 -15.338 1.00 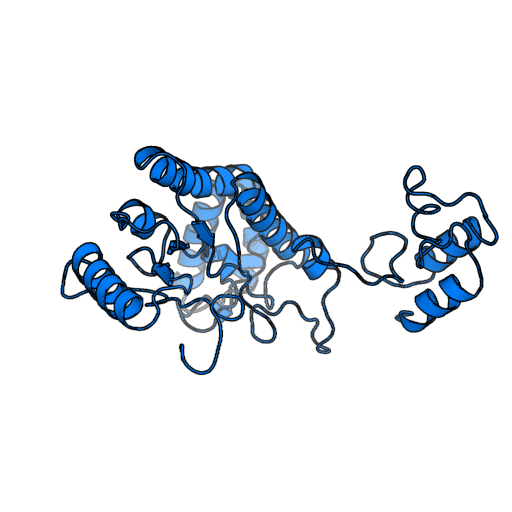84.50 89 TRP A N 1
ATOM 723 C CA . TRP A 1 89 ? 0.833 -10.844 -16.575 1.00 84.50 89 TRP A CA 1
ATOM 724 C C . TRP A 1 89 ? 1.213 -9.361 -16.587 1.00 84.50 89 TRP A C 1
ATOM 726 O O . TRP A 1 89 ? 0.970 -8.724 -15.572 1.00 84.50 89 TRP A O 1
ATOM 736 N N . PRO A 1 90 ? 1.632 -8.767 -17.724 1.00 90.00 90 PRO A N 1
ATOM 737 C CA . PRO A 1 90 ? 1.941 -9.374 -19.026 1.00 90.00 90 PRO A CA 1
ATOM 738 C C . PRO A 1 90 ? 3.249 -10.176 -19.040 1.00 90.00 90 PRO A C 1
ATOM 740 O O . PRO A 1 90 ? 4.068 -10.066 -18.137 1.00 90.00 90 PRO A O 1
ATOM 743 N N . ASP A 1 91 ? 3.484 -10.942 -20.112 1.00 93.69 91 ASP A N 1
ATOM 744 C CA . ASP A 1 91 ? 4.637 -11.856 -20.254 1.00 93.69 91 ASP A CA 1
ATOM 745 C C . ASP A 1 91 ? 6.023 -11.199 -20.074 1.00 93.69 91 ASP A C 1
ATOM 747 O O . ASP A 1 91 ? 7.012 -11.898 -19.851 1.00 93.69 91 ASP A O 1
ATOM 751 N N . TRP A 1 92 ? 6.120 -9.870 -20.192 1.00 94.00 92 TRP A N 1
ATOM 752 C CA . TRP A 1 92 ? 7.363 -9.121 -19.996 1.00 94.00 92 TRP A CA 1
ATOM 753 C C . TRP A 1 92 ? 7.556 -8.572 -18.571 1.00 94.00 92 TRP A C 1
ATOM 755 O O . TRP A 1 92 ? 8.676 -8.173 -18.249 1.00 94.00 92 TRP A O 1
ATOM 765 N N . TRP A 1 93 ? 6.533 -8.586 -17.703 1.00 95.00 93 TRP A N 1
ATOM 766 C CA . TRP A 1 93 ? 6.653 -8.183 -16.289 1.00 95.00 93 TRP A CA 1
ATOM 767 C C . TRP A 1 93 ? 7.727 -8.928 -15.486 1.00 95.00 93 TRP A C 1
ATOM 769 O O . TRP A 1 93 ? 8.416 -8.242 -14.729 1.00 95.00 93 TRP A O 1
ATOM 779 N N . PRO A 1 94 ? 7.988 -10.239 -15.692 1.00 96.31 94 PRO A N 1
ATOM 780 C CA . PRO A 1 94 ? 9.063 -10.927 -14.973 1.00 96.31 94 PRO A CA 1
ATOM 781 C C . PRO A 1 94 ? 10.453 -10.320 -15.220 1.00 96.31 94 PRO A C 1
ATOM 783 O O . PRO A 1 94 ? 11.394 -10.584 -14.478 1.00 96.31 94 PRO A O 1
ATOM 786 N N . TYR A 1 95 ? 10.606 -9.541 -16.295 1.00 96.62 95 TYR A N 1
ATOM 787 C CA . TYR A 1 95 ? 11.858 -8.895 -16.686 1.00 96.62 95 TYR A CA 1
ATOM 788 C C . TYR A 1 95 ? 11.882 -7.394 -16.371 1.00 96.62 95 TYR A C 1
ATOM 790 O O . TYR A 1 95 ? 12.905 -6.740 -16.586 1.00 96.62 95 TYR A O 1
ATOM 798 N N . LEU A 1 96 ? 10.757 -6.836 -15.915 1.00 97.69 96 LEU A N 1
ATOM 799 C CA . LEU A 1 96 ? 10.651 -5.436 -15.535 1.00 97.69 96 LEU A CA 1
ATOM 800 C C . LEU A 1 96 ? 11.305 -5.221 -14.168 1.00 97.69 96 LEU A C 1
ATOM 802 O O . LEU A 1 96 ? 11.078 -5.979 -13.229 1.00 97.69 96 LEU A O 1
ATOM 806 N N . GLY A 1 97 ? 12.093 -4.162 -14.045 1.00 97.69 97 GLY A N 1
ATOM 807 C CA . GLY A 1 97 ? 12.749 -3.789 -12.800 1.00 97.69 97 GLY A CA 1
ATOM 808 C C . GLY A 1 97 ? 13.389 -2.419 -12.921 1.00 97.69 97 GLY A C 1
ATOM 809 O O . GLY A 1 97 ? 13.581 -1.923 -14.035 1.00 97.69 97 GLY A O 1
ATOM 810 N N . ASN A 1 98 ? 13.771 -1.836 -11.788 1.00 98.06 98 ASN A N 1
ATOM 811 C CA . ASN A 1 98 ? 14.319 -0.480 -11.697 1.00 98.06 98 ASN A CA 1
ATOM 812 C C . ASN A 1 98 ? 13.369 0.617 -12.221 1.00 98.06 98 ASN A C 1
ATOM 814 O O . ASN A 1 98 ? 13.829 1.677 -12.652 1.00 98.06 98 ASN A O 1
ATOM 818 N N . VAL A 1 99 ? 12.054 0.370 -12.225 1.00 98.50 99 VAL A N 1
ATOM 819 C CA . VAL A 1 99 ? 11.055 1.422 -12.449 1.00 98.50 99 VAL A CA 1
ATOM 820 C C . VAL A 1 99 ? 11.041 2.295 -11.191 1.00 98.50 99 VAL A C 1
ATOM 822 O O . VAL A 1 99 ? 10.767 1.761 -10.115 1.00 98.50 99 VAL A O 1
ATOM 825 N N . PRO A 1 100 ? 11.351 3.599 -11.296 1.00 98.44 100 PRO A N 1
ATOM 826 C CA . PRO A 1 100 ? 11.636 4.414 -10.124 1.00 98.44 100 PRO A CA 1
ATOM 827 C C . PRO A 1 100 ? 10.375 4.991 -9.478 1.00 98.44 100 PRO A C 1
ATOM 829 O O . PRO A 1 100 ? 9.411 5.306 -10.182 1.00 98.44 100 PRO A O 1
ATOM 832 N N . TYR A 1 101 ? 10.416 5.230 -8.171 1.00 98.62 101 TYR A N 1
ATOM 833 C CA . TYR A 1 101 ? 9.469 6.085 -7.449 1.00 98.62 101 TYR A CA 1
ATOM 834 C C . TYR A 1 101 ? 10.240 7.032 -6.516 1.00 98.62 101 TYR A C 1
ATOM 836 O O . TYR A 1 101 ? 11.072 6.548 -5.761 1.00 98.62 101 TYR A O 1
ATOM 844 N N . PRO A 1 102 ? 9.958 8.350 -6.499 1.00 98.56 102 PRO A N 1
ATOM 845 C CA . PRO A 1 102 ? 8.951 9.066 -7.287 1.00 98.56 102 PRO A CA 1
ATOM 846 C C . PRO A 1 102 ? 9.232 9.111 -8.798 1.00 98.56 102 PRO A C 1
ATOM 848 O O . PRO A 1 102 ? 10.375 9.025 -9.244 1.00 98.56 102 PRO A O 1
ATOM 851 N N . SER A 1 103 ? 8.189 9.307 -9.607 1.00 98.56 103 SER A N 1
ATOM 852 C CA . SER A 1 103 ? 8.296 9.429 -11.060 1.00 98.56 103 SER A CA 1
ATOM 853 C C . SER A 1 103 ? 8.219 10.869 -11.560 1.00 98.56 103 SER A C 1
ATOM 855 O O . SER A 1 103 ? 7.493 11.735 -11.062 1.00 98.56 103 SER A O 1
ATOM 857 N N . SER A 1 104 ? 8.979 11.115 -12.620 1.00 98.62 104 SER A N 1
ATOM 858 C CA . SER A 1 104 ? 8.837 12.260 -13.510 1.00 98.62 104 SER A CA 1
ATOM 859 C C . SER A 1 104 ? 9.341 11.860 -14.899 1.00 98.62 104 SER A C 1
ATOM 861 O O . SER A 1 104 ? 10.043 10.847 -15.017 1.00 98.62 104 SER A O 1
ATOM 863 N N . PRO A 1 105 ? 9.053 12.638 -15.960 1.00 98.69 105 PRO A N 1
ATOM 864 C CA . PRO A 1 105 ? 9.605 12.355 -17.282 1.00 98.69 105 PRO A CA 1
ATOM 865 C C . PRO A 1 105 ? 11.138 12.291 -17.275 1.00 98.69 105 PRO A C 1
ATOM 867 O O . PRO A 1 105 ? 11.731 11.467 -17.965 1.00 98.69 105 PRO A O 1
ATOM 870 N N . GLU A 1 106 ? 11.783 13.135 -16.469 1.00 98.62 106 GLU A N 1
ATOM 871 C CA . GLU A 1 106 ? 13.238 13.228 -16.361 1.00 98.62 106 GLU A CA 1
ATOM 872 C C . GLU A 1 106 ? 13.838 12.022 -15.625 1.00 98.62 106 GLU A C 1
ATOM 874 O O . GLU A 1 106 ? 14.791 11.422 -16.124 1.00 98.62 106 GLU A O 1
ATOM 879 N N . ILE A 1 107 ? 13.259 11.637 -14.478 1.00 98.50 107 ILE A N 1
ATOM 880 C CA . ILE A 1 107 ? 13.710 10.480 -13.685 1.00 98.50 107 ILE A CA 1
ATOM 881 C C . ILE A 1 107 ? 13.554 9.194 -14.504 1.00 98.50 107 ILE A C 1
ATOM 883 O O . ILE A 1 107 ? 14.503 8.423 -14.654 1.00 98.50 107 ILE A O 1
ATOM 887 N N . VAL A 1 108 ? 12.382 8.999 -15.114 1.00 98.38 108 VAL A N 1
ATOM 888 C CA . VAL A 1 108 ? 12.110 7.830 -15.957 1.00 98.38 108 VAL A CA 1
ATOM 889 C C . VAL A 1 108 ? 13.033 7.789 -17.172 1.00 98.38 108 VAL A C 1
ATOM 891 O O . VAL A 1 108 ? 13.589 6.736 -17.478 1.00 98.38 108 VAL A O 1
ATOM 894 N N . SER A 1 109 ? 13.237 8.916 -17.862 1.00 98.38 109 SER A N 1
ATOM 895 C CA . SER A 1 109 ? 14.126 8.950 -19.027 1.00 98.38 109 SER A CA 1
ATOM 896 C C . SER A 1 109 ? 15.565 8.574 -18.665 1.00 98.38 109 SER A C 1
ATOM 898 O O . SER A 1 109 ? 16.257 7.997 -19.505 1.00 98.38 109 SER A O 1
ATOM 900 N N . ALA A 1 110 ? 16.021 8.896 -17.451 1.00 98.38 110 ALA A N 1
ATOM 901 C CA . ALA A 1 110 ? 17.341 8.510 -16.964 1.00 98.38 110 ALA A CA 1
ATOM 902 C C . ALA A 1 110 ? 17.422 7.014 -16.605 1.00 98.38 110 ALA A C 1
ATOM 904 O O . ALA A 1 110 ? 18.448 6.389 -16.867 1.00 98.38 110 ALA A O 1
ATOM 905 N N . ALA A 1 111 ? 16.347 6.432 -16.062 1.00 98.19 111 ALA A N 1
ATOM 906 C CA . ALA A 1 111 ? 16.268 5.011 -15.705 1.00 98.19 111 ALA A CA 1
ATOM 907 C C . ALA A 1 111 ? 16.016 4.081 -16.911 1.00 98.19 111 ALA A C 1
ATOM 909 O O . ALA A 1 111 ? 16.395 2.908 -16.882 1.00 98.19 111 ALA A O 1
ATOM 910 N N . MET A 1 112 ? 15.420 4.597 -17.994 1.00 98.56 112 MET A N 1
ATOM 911 C CA . MET A 1 112 ? 14.988 3.816 -19.162 1.00 98.56 112 MET A CA 1
ATOM 912 C C . MET A 1 112 ? 16.067 2.884 -19.748 1.00 98.56 112 MET A C 1
ATOM 914 O O . MET A 1 112 ? 15.741 1.730 -20.034 1.00 98.56 112 MET A O 1
ATOM 918 N N . PRO A 1 113 ? 17.345 3.293 -19.917 1.00 98.38 113 PRO A N 1
ATOM 919 C CA . PRO A 1 113 ? 18.375 2.384 -20.421 1.00 98.38 113 PRO A CA 1
ATOM 920 C C . PRO A 1 113 ? 18.576 1.145 -19.537 1.00 98.38 113 PRO A C 1
ATOM 922 O O . PRO A 1 113 ? 18.740 0.048 -20.067 1.00 98.38 113 PRO A O 1
ATOM 925 N N . THR A 1 114 ? 18.531 1.307 -18.210 1.00 98.00 114 THR A N 1
ATOM 926 C CA . THR A 1 114 ? 18.650 0.207 -17.240 1.00 98.00 114 THR A CA 1
ATOM 927 C C . THR A 1 114 ? 17.418 -0.689 -17.281 1.00 98.00 114 THR A C 1
ATOM 929 O O . THR A 1 114 ? 17.555 -1.909 -17.353 1.00 98.00 114 THR A O 1
ATOM 932 N N . ILE A 1 115 ? 16.223 -0.092 -17.329 1.00 98.31 115 ILE A N 1
ATOM 933 C CA . ILE A 1 115 ? 14.952 -0.822 -17.439 1.00 98.31 115 ILE A CA 1
ATOM 934 C C . ILE A 1 115 ? 14.953 -1.701 -18.702 1.00 98.31 115 ILE A C 1
ATOM 936 O O . ILE A 1 115 ? 14.761 -2.913 -18.629 1.00 98.31 115 ILE A O 1
ATOM 940 N N . LEU A 1 116 ? 15.256 -1.126 -19.873 1.00 98.12 116 LEU A N 1
ATOM 941 C CA . LEU A 1 116 ? 15.258 -1.853 -21.150 1.00 98.12 116 LEU A CA 1
ATOM 942 C C . LEU A 1 116 ? 16.375 -2.901 -21.268 1.00 98.12 116 LEU A C 1
ATOM 944 O O . LEU A 1 116 ? 16.253 -3.823 -22.081 1.00 98.12 116 LEU A O 1
ATOM 948 N N . ALA A 1 117 ? 17.450 -2.776 -20.483 1.00 97.44 117 ALA A N 1
ATOM 949 C CA . ALA A 1 117 ? 18.507 -3.781 -20.416 1.00 97.44 117 ALA A CA 1
ATOM 950 C C . ALA A 1 117 ? 18.033 -5.080 -19.742 1.00 97.44 117 ALA A C 1
ATOM 952 O O . ALA A 1 117 ? 18.494 -6.153 -20.137 1.00 97.44 117 ALA A O 1
ATOM 953 N N . GLY A 1 118 ? 17.096 -4.992 -18.787 1.00 96.31 118 GLY A N 1
ATOM 954 C CA . GLY A 1 118 ? 16.446 -6.154 -18.168 1.00 96.31 118 GLY A CA 1
ATOM 955 C C . GLY A 1 118 ? 15.503 -6.894 -19.121 1.00 96.31 118 GLY A C 1
ATOM 956 O O . GLY A 1 118 ? 15.394 -8.118 -19.069 1.00 96.31 118 GLY A O 1
ATOM 957 N N . ILE A 1 119 ? 14.889 -6.173 -20.064 1.00 97.94 119 ILE A N 1
ATOM 958 C CA . ILE A 1 119 ? 13.924 -6.736 -21.014 1.00 97.94 119 ILE A CA 1
ATOM 959 C C . ILE A 1 119 ? 14.625 -7.547 -22.121 1.00 97.94 119 ILE A C 1
ATOM 961 O O . ILE A 1 119 ? 15.511 -7.015 -22.812 1.00 97.94 119 ILE A O 1
ATOM 965 N N . PRO A 1 120 ? 14.201 -8.800 -22.388 1.00 97.19 120 PRO A N 1
ATOM 966 C CA . PRO A 1 120 ? 14.719 -9.610 -23.486 1.00 97.19 120 PRO A CA 1
ATOM 967 C C . PRO A 1 120 ? 14.626 -8.924 -24.862 1.00 97.19 120 PRO A C 1
ATOM 969 O O . PRO A 1 120 ? 13.689 -8.175 -25.136 1.00 97.19 120 PRO A O 1
ATOM 972 N N . PRO A 1 121 ? 15.578 -9.183 -25.781 1.00 95.00 121 PRO A N 1
ATOM 973 C CA . PRO A 1 121 ? 15.566 -8.585 -27.119 1.00 95.00 121 PRO A CA 1
ATOM 974 C C . PRO A 1 121 ? 14.455 -9.124 -28.025 1.00 95.00 121 PRO A C 1
ATOM 976 O O . PRO A 1 121 ? 14.143 -8.493 -29.034 1.00 95.00 121 PRO A O 1
ATOM 979 N N . TYR A 1 122 ? 13.888 -10.285 -27.684 1.00 95.38 122 TYR A N 1
ATOM 980 C CA . TYR A 1 122 ? 12.775 -10.892 -28.395 1.00 95.38 122 TYR A CA 1
ATOM 981 C C . TYR A 1 122 ? 11.687 -11.345 -27.415 1.00 95.38 122 TYR A C 1
ATOM 983 O O . TYR A 1 122 ? 12.031 -11.889 -26.367 1.00 95.38 122 TYR A O 1
ATOM 991 N N . PRO A 1 123 ? 10.410 -11.200 -27.799 1.00 96.50 123 PRO A N 1
ATOM 992 C CA . PRO A 1 123 ? 9.958 -10.540 -29.023 1.00 96.50 123 PRO A CA 1
ATOM 993 C C . PRO A 1 123 ? 10.224 -9.022 -28.992 1.00 96.50 123 PRO A C 1
ATOM 995 O O . PRO A 1 123 ? 10.157 -8.381 -27.951 1.00 96.50 123 PRO A O 1
ATOM 998 N N . THR A 1 124 ? 10.565 -8.436 -30.146 1.00 93.75 124 THR A N 1
ATOM 999 C CA . THR A 1 124 ? 11.079 -7.051 -30.215 1.00 93.75 124 THR A CA 1
ATOM 1000 C C . THR A 1 124 ? 10.091 -6.008 -29.701 1.00 93.75 124 THR A C 1
ATOM 1002 O O . THR A 1 124 ? 10.511 -4.943 -29.259 1.00 93.75 124 THR A O 1
ATOM 1005 N N . TRP A 1 125 ? 8.791 -6.311 -29.756 1.00 95.38 125 TRP A N 1
ATOM 1006 C CA . TRP A 1 125 ? 7.729 -5.417 -29.305 1.00 95.38 125 TRP A CA 1
ATOM 1007 C C . TRP A 1 125 ? 7.702 -5.233 -27.780 1.00 95.38 125 TRP A C 1
ATOM 1009 O O . TRP A 1 125 ? 7.238 -4.194 -27.336 1.00 95.38 125 TRP A O 1
ATOM 1019 N N . TRP A 1 126 ? 8.289 -6.138 -26.979 1.00 97.31 126 TRP A N 1
ATOM 1020 C CA . TRP A 1 126 ? 8.369 -5.966 -25.516 1.00 97.31 126 TRP A CA 1
ATOM 1021 C C . TRP A 1 126 ? 9.080 -4.683 -25.117 1.00 97.31 126 TRP A C 1
ATOM 1023 O O . TRP A 1 126 ? 8.599 -3.939 -24.273 1.00 97.31 126 TRP A O 1
ATOM 1033 N N . ARG A 1 127 ? 10.219 -4.384 -25.748 1.00 97.44 127 ARG A N 1
ATOM 1034 C CA . ARG A 1 127 ? 10.971 -3.163 -25.436 1.00 97.44 127 ARG A CA 1
ATOM 1035 C C . ARG A 1 127 ? 10.229 -1.900 -25.858 1.00 97.44 127 ARG A C 1
ATOM 1037 O O . ARG A 1 127 ? 10.397 -0.875 -25.212 1.00 97.44 127 ARG A O 1
ATOM 1044 N N . THR A 1 128 ? 9.429 -1.970 -26.921 1.00 96.88 128 THR A N 1
ATOM 1045 C CA . THR A 1 128 ? 8.571 -0.857 -27.339 1.00 96.88 128 THR A CA 1
ATOM 1046 C C . THR A 1 128 ? 7.451 -0.639 -26.327 1.00 96.88 128 THR A C 1
ATOM 1048 O O . THR A 1 128 ? 7.323 0.470 -25.821 1.00 96.88 128 THR A O 1
ATOM 1051 N N . ASP A 1 129 ? 6.729 -1.695 -25.948 1.00 96.81 129 ASP A N 1
ATOM 1052 C CA . ASP A 1 129 ? 5.644 -1.616 -24.965 1.00 96.81 129 ASP A CA 1
ATOM 1053 C C . ASP A 1 129 ? 6.140 -1.114 -23.605 1.00 96.81 129 ASP A C 1
ATOM 1055 O O . ASP A 1 129 ? 5.538 -0.216 -23.021 1.00 96.81 129 ASP A O 1
ATOM 1059 N N . VAL A 1 130 ? 7.269 -1.644 -23.119 1.00 97.94 130 VAL A N 1
ATOM 1060 C CA . VAL A 1 130 ? 7.894 -1.193 -21.867 1.00 97.94 130 VAL A CA 1
ATOM 1061 C C . VAL A 1 130 ? 8.289 0.275 -21.963 1.00 97.94 130 VAL A C 1
ATOM 1063 O O . VAL A 1 130 ? 7.972 1.050 -21.064 1.00 97.94 130 VAL A O 1
ATOM 1066 N N . ASN A 1 131 ? 8.947 0.682 -23.054 1.00 98.00 131 ASN A N 1
ATOM 1067 C CA . ASN A 1 131 ? 9.321 2.079 -23.249 1.00 98.00 131 ASN A CA 1
ATOM 1068 C C . ASN A 1 131 ? 8.092 2.995 -23.187 1.00 98.00 131 ASN A C 1
ATOM 1070 O O . ASN A 1 131 ? 8.134 4.020 -22.507 1.00 98.00 131 ASN A O 1
ATOM 1074 N N . ASP A 1 132 ? 7.006 2.627 -23.862 1.00 98.00 132 ASP A N 1
ATOM 1075 C CA . ASP A 1 132 ? 5.797 3.444 -23.942 1.00 98.00 132 ASP A CA 1
ATOM 1076 C C . ASP A 1 132 ? 5.071 3.520 -22.591 1.00 98.00 132 ASP A C 1
ATOM 1078 O O . ASP A 1 132 ? 4.722 4.616 -22.147 1.00 98.00 132 ASP A O 1
ATOM 1082 N N . GLN A 1 133 ? 4.915 2.391 -21.891 1.00 98.06 133 GLN A N 1
ATOM 1083 C CA . GLN A 1 133 ? 4.245 2.343 -20.585 1.00 98.06 133 GLN A CA 1
ATOM 1084 C C . GLN A 1 133 ? 5.038 3.059 -19.492 1.00 98.06 133 GLN A C 1
ATOM 1086 O O . GLN A 1 133 ? 4.478 3.868 -18.753 1.00 98.06 133 GLN A O 1
ATOM 1091 N N . VAL A 1 134 ? 6.352 2.833 -19.410 1.00 98.38 134 VAL A N 1
ATOM 1092 C CA . VAL A 1 134 ? 7.195 3.516 -18.419 1.00 98.38 134 VAL A CA 1
ATOM 1093 C C . VAL A 1 134 ? 7.275 5.014 -18.750 1.00 98.38 134 VAL A C 1
ATOM 1095 O O . VAL A 1 134 ? 7.201 5.848 -17.848 1.00 98.38 134 VAL A O 1
ATOM 1098 N N . THR A 1 135 ? 7.324 5.398 -20.033 1.00 98.62 135 THR A N 1
ATOM 1099 C CA . THR A 1 135 ? 7.248 6.817 -20.431 1.00 98.62 135 THR A CA 1
ATOM 1100 C C . THR A 1 135 ? 5.931 7.458 -19.991 1.00 98.62 135 THR A C 1
ATOM 1102 O O . THR A 1 135 ? 5.961 8.565 -19.450 1.00 98.62 135 THR A O 1
ATOM 1105 N N . ALA A 1 136 ? 4.792 6.784 -20.186 1.00 98.56 136 ALA A N 1
ATOM 1106 C CA . ALA A 1 136 ? 3.485 7.258 -19.726 1.00 98.56 136 ALA A CA 1
ATOM 1107 C C . ALA A 1 136 ? 3.455 7.440 -18.199 1.00 98.56 136 ALA A C 1
ATOM 1109 O O . ALA A 1 136 ? 3.096 8.514 -17.719 1.00 98.56 136 ALA A O 1
ATOM 1110 N N . TYR A 1 137 ? 3.972 6.465 -17.452 1.00 98.56 137 TYR A N 1
ATOM 1111 C CA . TYR A 1 137 ? 4.148 6.546 -16.001 1.00 98.56 137 TYR A CA 1
ATOM 1112 C C . TYR A 1 137 ? 4.993 7.746 -15.547 1.00 98.56 137 TYR A C 1
ATOM 1114 O O . TYR A 1 137 ? 4.666 8.418 -14.565 1.00 98.56 137 TYR A O 1
ATOM 1122 N N . GLY A 1 138 ? 6.054 8.081 -16.286 1.00 98.69 138 GLY A N 1
ATOM 1123 C CA . GLY A 1 138 ? 6.821 9.303 -16.042 1.00 98.69 138 GLY A CA 1
ATOM 1124 C C . GLY A 1 138 ? 5.979 10.573 -16.212 1.00 98.69 138 GLY A C 1
ATOM 1125 O O . GLY A 1 138 ? 6.127 11.517 -15.434 1.00 98.69 138 GLY A O 1
ATOM 1126 N N . GLN A 1 139 ? 5.063 10.606 -17.188 1.00 98.62 139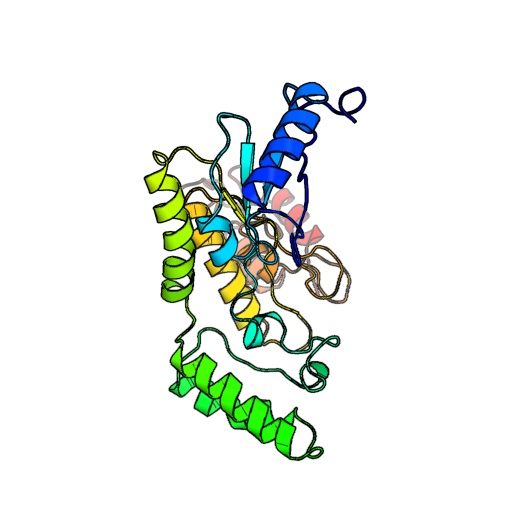 GLN A N 1
ATOM 1127 C CA . GLN A 1 139 ? 4.151 11.742 -17.402 1.00 98.62 139 GLN A CA 1
ATOM 1128 C C . GLN A 1 139 ? 3.082 11.872 -16.314 1.00 98.62 139 GLN A C 1
ATOM 1130 O O . GLN A 1 139 ? 2.639 12.988 -16.035 1.00 98.62 139 GLN A O 1
ATOM 1135 N N . GLU A 1 140 ? 2.692 10.765 -15.684 1.00 98.38 140 GLU A N 1
ATOM 1136 C CA . GLU A 1 140 ? 1.724 10.748 -14.580 1.00 98.38 140 GLU A CA 1
ATOM 1137 C C . GLU A 1 140 ? 2.272 11.369 -13.288 1.00 98.38 140 GLU A C 1
ATOM 1139 O O . GLU A 1 140 ? 1.487 11.833 -12.458 1.00 98.38 140 GLU A O 1
ATOM 1144 N N . ARG A 1 141 ? 3.606 11.459 -13.157 1.00 98.56 141 ARG A N 1
ATOM 1145 C CA . ARG A 1 141 ? 4.311 12.131 -12.051 1.00 98.56 141 ARG A CA 1
ATOM 1146 C C . ARG A 1 141 ? 3.892 11.598 -10.680 1.00 98.56 141 ARG A C 1
ATOM 1148 O O . ARG A 1 141 ? 3.500 12.365 -9.797 1.00 98.56 141 ARG A O 1
ATOM 1155 N N . TRP A 1 142 ? 3.964 10.284 -10.515 1.00 98.69 142 TRP A N 1
ATOM 1156 C CA . TRP A 1 142 ? 3.675 9.616 -9.256 1.00 98.69 142 TRP A CA 1
ATOM 1157 C C . TRP A 1 142 ? 4.648 10.055 -8.172 1.00 98.69 142 TRP A C 1
ATOM 1159 O O . TRP A 1 142 ? 5.860 9.971 -8.307 1.00 98.69 142 TRP A O 1
ATOM 1169 N N . ASN A 1 143 ? 4.091 10.589 -7.101 1.00 98.75 143 ASN A N 1
ATOM 1170 C CA . ASN A 1 143 ? 4.782 11.065 -5.914 1.00 98.75 143 ASN A CA 1
ATOM 1171 C C . ASN A 1 143 ? 3.736 11.190 -4.802 1.00 98.75 143 ASN A C 1
ATOM 1173 O O . ASN A 1 143 ? 2.532 11.054 -5.053 1.00 98.75 143 ASN A O 1
ATOM 1177 N N . ARG A 1 144 ? 4.176 11.569 -3.602 1.00 98.56 144 ARG A N 1
ATOM 1178 C CA . ARG A 1 144 ? 3.301 11.845 -2.461 1.00 98.56 144 ARG A CA 1
ATOM 1179 C C . ARG A 1 144 ? 2.067 12.694 -2.794 1.00 98.56 144 ARG A C 1
ATOM 1181 O O . ARG A 1 144 ? 0.966 12.412 -2.332 1.00 98.56 144 ARG A O 1
ATOM 1188 N N . SER A 1 145 ? 2.223 13.748 -3.598 1.00 98.62 145 SER A N 1
ATOM 1189 C CA . SER A 1 145 ? 1.111 14.634 -3.975 1.00 98.62 145 SER A CA 1
ATOM 1190 C C . SER A 1 145 ? 0.089 13.918 -4.862 1.00 98.62 145 SER A C 1
ATOM 1192 O O . SER A 1 145 ? -1.117 14.056 -4.655 1.00 98.62 145 SER A O 1
ATOM 1194 N N . LYS A 1 146 ? 0.560 13.107 -5.815 1.00 98.62 146 LYS A N 1
ATOM 1195 C CA . LYS A 1 146 ? -0.302 12.297 -6.682 1.00 98.62 146 LYS A CA 1
ATOM 1196 C C . LYS A 1 146 ? -1.051 11.226 -5.882 1.00 98.62 146 LYS A C 1
ATOM 1198 O O . LYS A 1 146 ? -2.271 11.158 -6.011 1.00 98.62 146 LYS A O 1
ATOM 1203 N N . ILE A 1 147 ? -0.377 10.499 -4.985 1.00 98.75 147 ILE A N 1
ATOM 1204 C CA . ILE A 1 147 ? -1.030 9.540 -4.070 1.00 98.75 147 ILE A CA 1
ATOM 1205 C C . ILE A 1 147 ? -2.091 10.251 -3.220 1.00 98.75 147 ILE A C 1
ATOM 1207 O O . ILE A 1 147 ? -3.230 9.798 -3.132 1.00 98.75 147 ILE A O 1
ATOM 1211 N N . SER A 1 148 ? -1.758 11.423 -2.668 1.00 98.69 148 SER A N 1
ATOM 1212 C CA . SER A 1 148 ? -2.705 12.233 -1.897 1.00 98.69 148 SER A CA 1
ATOM 1213 C C . SER A 1 148 ? -3.932 12.593 -2.729 1.00 98.69 148 SER A C 1
ATOM 1215 O O . SER A 1 148 ? -5.055 12.439 -2.257 1.00 98.69 148 SER A O 1
ATOM 1217 N N . SER A 1 149 ? -3.746 12.990 -3.992 1.00 98.56 149 SER A N 1
ATOM 1218 C CA . SER A 1 149 ? -4.862 13.316 -4.883 1.00 98.56 149 SER A CA 1
ATOM 1219 C C . SER A 1 149 ? -5.790 12.131 -5.162 1.00 98.56 149 SER A C 1
ATOM 1221 O O . SER A 1 149 ? -6.998 12.341 -5.236 1.00 98.56 149 SER A O 1
ATOM 1223 N N . GLU A 1 150 ? -5.267 10.902 -5.245 1.00 98.38 150 GLU A N 1
ATOM 1224 C CA . GLU A 1 150 ? -6.099 9.703 -5.401 1.00 98.38 150 GLU A CA 1
ATOM 1225 C C . GLU A 1 150 ? -6.901 9.419 -4.125 1.00 98.38 150 GLU A C 1
ATOM 1227 O O . GLU A 1 150 ? -8.123 9.276 -4.179 1.00 98.38 150 GLU A O 1
ATOM 1232 N N . ILE A 1 151 ? -6.258 9.455 -2.953 1.00 98.44 151 ILE A N 1
ATOM 1233 C CA . ILE A 1 151 ? -6.938 9.248 -1.662 1.00 98.44 151 ILE A CA 1
ATOM 1234 C C . ILE A 1 151 ? -7.966 10.355 -1.374 1.00 98.44 151 ILE A C 1
ATOM 1236 O O . ILE A 1 151 ? -9.034 10.085 -0.821 1.00 98.44 151 ILE A O 1
ATOM 1240 N N . GLN A 1 152 ? -7.733 11.594 -1.824 1.00 98.50 152 GLN A N 1
ATOM 1241 C CA . GLN A 1 152 ? -8.726 12.671 -1.710 1.00 98.50 152 GLN A CA 1
ATOM 1242 C C . GLN A 1 152 ? -10.034 12.369 -2.454 1.00 98.50 152 GLN A C 1
ATOM 1244 O O . GLN A 1 152 ? -11.075 12.918 -2.094 1.00 98.50 152 GLN A O 1
ATOM 1249 N N . ARG A 1 153 ? -10.033 11.476 -3.450 1.00 98.62 153 ARG A N 1
ATOM 1250 C CA . ARG A 1 153 ? -11.268 11.033 -4.118 1.00 98.62 153 ARG A CA 1
ATOM 1251 C C . ARG A 1 153 ? -12.134 10.203 -3.172 1.00 98.62 153 ARG A C 1
ATOM 1253 O O . ARG A 1 153 ? -13.346 10.404 -3.128 1.00 98.62 153 ARG A O 1
ATOM 1260 N N . VAL A 1 154 ? -11.510 9.351 -2.356 1.00 98.62 154 VAL A N 1
ATOM 1261 C CA . VAL A 1 154 ? -12.183 8.584 -1.295 1.00 98.62 154 VAL A CA 1
ATOM 1262 C C . VAL A 1 154 ? -12.719 9.520 -0.211 1.00 98.62 154 VAL A C 1
ATOM 1264 O O . VAL A 1 154 ? -13.867 9.388 0.214 1.00 98.62 154 VAL A O 1
ATOM 1267 N N . VAL A 1 155 ? -11.937 10.527 0.189 1.00 98.50 155 VAL A N 1
ATOM 1268 C CA . VAL A 1 155 ? -12.379 11.558 1.146 1.00 98.50 155 VAL A CA 1
ATOM 1269 C C . VAL A 1 155 ? -13.570 12.351 0.599 1.00 98.50 155 VAL A C 1
ATOM 1271 O O . VAL A 1 155 ? -14.547 12.574 1.312 1.00 98.50 155 VAL A O 1
ATOM 1274 N N . ALA A 1 156 ? -13.530 12.753 -0.674 1.00 98.75 156 ALA A N 1
ATOM 1275 C CA . ALA A 1 156 ? -14.629 13.459 -1.326 1.00 98.75 156 ALA A CA 1
ATOM 1276 C C . ALA A 1 156 ? -15.903 12.604 -1.393 1.00 98.75 156 ALA A C 1
ATOM 1278 O O . ALA A 1 156 ? -16.990 13.106 -1.096 1.00 98.75 156 ALA A O 1
ATOM 1279 N N . TRP A 1 157 ? -15.770 11.313 -1.714 1.00 98.62 157 TRP A N 1
ATOM 1280 C CA . TRP A 1 157 ? -16.874 10.356 -1.660 1.00 98.62 157 TRP A CA 1
ATOM 1281 C C . TRP A 1 157 ? -17.453 10.247 -0.245 1.00 98.62 157 TRP A C 1
ATOM 1283 O O . TRP A 1 157 ? -18.653 10.456 -0.073 1.00 98.62 157 TRP A O 1
ATOM 1293 N N . ASN A 1 158 ? -16.623 10.058 0.785 1.00 98.44 158 ASN A N 1
ATOM 1294 C CA . ASN A 1 158 ? -17.078 10.023 2.179 1.00 98.44 158 ASN A CA 1
ATOM 1295 C C . ASN A 1 158 ? -17.832 11.311 2.567 1.00 98.44 158 ASN A C 1
ATOM 1297 O O . ASN A 1 158 ? -18.939 11.267 3.107 1.00 98.44 158 ASN A O 1
ATOM 1301 N N . ASN A 1 159 ? -17.286 12.476 2.212 1.00 98.44 159 ASN A N 1
ATOM 1302 C CA . ASN A 1 159 ? -17.911 13.774 2.474 1.00 98.44 159 ASN A CA 1
ATOM 1303 C C . ASN A 1 159 ? -19.264 13.940 1.771 1.00 98.44 159 ASN A C 1
ATOM 1305 O O . ASN A 1 159 ? -20.165 14.560 2.338 1.00 98.44 159 ASN A O 1
ATOM 1309 N N . SER A 1 160 ? -19.443 13.357 0.580 1.00 98.38 160 SER A N 1
ATOM 1310 C CA . SER A 1 160 ? -20.737 13.364 -0.118 1.00 98.38 160 SER A CA 1
ATOM 1311 C C . SER A 1 160 ? -21.839 12.619 0.650 1.00 98.38 160 SER A C 1
ATOM 1313 O O . SER A 1 160 ? -23.018 12.930 0.485 1.00 98.38 160 SER A O 1
ATOM 1315 N N . TYR A 1 161 ? -21.451 11.726 1.568 1.00 97.50 161 TYR A N 1
ATOM 1316 C CA . TYR A 1 161 ? -22.332 10.995 2.482 1.00 97.50 161 TYR A CA 1
ATOM 1317 C C . TYR A 1 161 ? -22.270 11.496 3.934 1.00 97.50 161 TYR A C 1
ATOM 1319 O O . TYR A 1 161 ? -22.808 10.853 4.833 1.00 97.50 161 TYR A O 1
ATOM 1327 N N . GLY A 1 162 ? -21.668 12.666 4.177 1.00 96.62 162 GLY A N 1
ATOM 1328 C CA . GLY A 1 162 ? -21.627 13.320 5.489 1.00 96.62 162 GLY A CA 1
ATOM 1329 C C . GLY A 1 162 ? -20.318 13.162 6.268 1.00 96.62 162 GLY A C 1
ATOM 1330 O O . GLY A 1 162 ? -20.217 13.710 7.363 1.00 96.62 162 GLY A O 1
ATOM 1331 N N . GLY A 1 163 ? -19.315 12.467 5.721 1.00 96.31 163 GLY A N 1
ATOM 1332 C CA . GLY A 1 163 ? -17.937 12.484 6.234 1.00 96.31 163 GLY A CA 1
ATOM 1333 C C . GLY A 1 163 ? -17.663 11.593 7.451 1.00 96.31 163 GLY A C 1
ATOM 1334 O O . GLY A 1 163 ? -16.621 11.738 8.083 1.00 96.31 163 GLY A O 1
ATOM 1335 N N . TYR A 1 164 ? -18.583 10.695 7.811 1.00 95.31 164 TYR A N 1
ATOM 1336 C CA . TYR A 1 164 ? -18.463 9.810 8.980 1.00 95.31 164 TYR A CA 1
ATOM 1337 C C . TYR A 1 164 ? -18.201 8.341 8.617 1.00 95.31 164 TYR A C 1
ATOM 1339 O O . TYR A 1 164 ? -18.134 7.493 9.509 1.00 95.31 164 TYR A O 1
ATOM 1347 N N . LEU A 1 165 ? -18.068 8.013 7.328 1.00 97.94 165 LEU A N 1
ATOM 1348 C CA . LEU A 1 165 ? -17.779 6.645 6.906 1.00 97.94 165 LEU A CA 1
ATOM 1349 C C . LEU A 1 165 ? -16.352 6.267 7.308 1.00 97.94 165 LEU A C 1
ATOM 1351 O O . LEU A 1 165 ? -15.413 7.049 7.142 1.00 97.94 165 LEU A O 1
ATOM 1355 N N . LYS A 1 166 ? -16.188 5.042 7.809 1.00 98.31 166 LYS A N 1
ATOM 1356 C CA . LYS A 1 166 ? -14.875 4.443 8.065 1.00 98.31 166 LYS A CA 1
ATOM 1357 C C . LYS A 1 166 ? -14.342 3.897 6.747 1.00 98.31 166 LYS A C 1
ATOM 1359 O O . LYS A 1 166 ? -15.051 3.151 6.075 1.00 98.31 166 LYS A O 1
ATOM 1364 N N . THR A 1 167 ? -13.115 4.252 6.388 1.00 98.25 167 THR A N 1
ATOM 1365 C CA . THR A 1 167 ? -12.460 3.769 5.165 1.00 98.25 167 THR A CA 1
ATOM 1366 C C . THR A 1 167 ? -11.190 3.007 5.511 1.00 98.25 167 THR A C 1
ATOM 1368 O O . THR A 1 167 ? -10.568 3.266 6.545 1.00 98.25 167 THR A O 1
ATOM 1371 N N . TRP A 1 168 ? -10.845 2.036 4.675 1.00 97.56 168 TRP A N 1
ATOM 1372 C CA . TRP A 1 168 ? -9.724 1.134 4.889 1.00 97.56 168 TRP A CA 1
ATOM 1373 C C . TRP A 1 168 ? -9.080 0.778 3.549 1.00 97.56 168 TRP A C 1
ATOM 1375 O O . TRP A 1 168 ? -9.781 0.371 2.624 1.00 97.56 168 TRP A O 1
ATOM 1385 N N . ILE A 1 169 ? -7.760 0.928 3.452 1.00 98.50 169 ILE A N 1
ATOM 1386 C CA . ILE A 1 169 ? -6.967 0.329 2.379 1.00 98.50 169 ILE A CA 1
ATOM 1387 C C . ILE A 1 169 ? -6.758 -1.139 2.753 1.00 98.50 169 ILE A C 1
ATOM 1389 O O . ILE A 1 169 ? -5.976 -1.430 3.660 1.00 98.50 169 ILE A O 1
ATOM 1393 N N . GLY A 1 170 ? -7.489 -2.042 2.104 1.00 97.56 170 GLY A N 1
ATOM 1394 C CA . GLY A 1 170 ? -7.417 -3.477 2.379 1.00 97.56 170 GLY A CA 1
ATOM 1395 C C . GLY A 1 170 ? -6.079 -4.075 1.979 1.00 97.56 170 GLY A C 1
ATOM 1396 O O . GLY A 1 170 ? -5.511 -4.859 2.733 1.00 97.56 170 GLY A O 1
ATOM 1397 N N . GLU A 1 171 ? -5.567 -3.651 0.826 1.00 97.94 171 GLU A N 1
ATOM 1398 C CA . GLU A 1 171 ? -4.297 -4.113 0.280 1.00 97.94 171 GLU A CA 1
ATOM 1399 C C . GLU A 1 171 ? -3.566 -2.958 -0.407 1.00 97.94 171 GLU A C 1
ATOM 1401 O O . GLU A 1 171 ? -4.162 -2.143 -1.117 1.00 97.94 171 GLU A O 1
ATOM 1406 N N . PHE A 1 172 ? -2.263 -2.875 -0.163 1.00 98.12 172 PHE A N 1
ATOM 1407 C CA . PHE A 1 172 ? -1.310 -2.078 -0.929 1.00 98.12 172 PHE A CA 1
ATOM 1408 C C . PHE A 1 172 ? 0.083 -2.665 -0.720 1.00 98.12 172 PHE A C 1
ATOM 1410 O O . PHE A 1 172 ? 0.344 -3.293 0.306 1.00 98.12 172 PHE A O 1
ATOM 1417 N N . GLY A 1 173 ? 0.997 -2.434 -1.655 1.00 97.56 173 GLY A N 1
ATOM 1418 C CA . GLY A 1 173 ? 2.359 -2.933 -1.537 1.00 97.56 173 GLY A CA 1
ATOM 1419 C C . GLY A 1 173 ? 3.165 -2.753 -2.813 1.00 97.56 173 GLY A C 1
ATOM 1420 O O . GLY A 1 173 ? 2.674 -2.247 -3.821 1.00 97.56 173 GLY A O 1
ATOM 1421 N N . VAL A 1 174 ? 4.424 -3.179 -2.752 1.00 97.88 174 VAL A N 1
ATOM 1422 C CA . VAL A 1 174 ? 5.351 -3.217 -3.890 1.00 97.88 174 VAL A CA 1
ATOM 1423 C C . VAL A 1 174 ? 6.128 -4.531 -3.848 1.00 97.88 174 VAL A C 1
ATOM 1425 O O . VAL A 1 174 ? 6.663 -4.885 -2.787 1.00 97.88 174 VAL A O 1
ATOM 1428 N N . LEU A 1 175 ? 6.201 -5.232 -4.982 1.00 96.19 175 LEU A N 1
ATOM 1429 C CA . LEU A 1 175 ? 7.017 -6.437 -5.139 1.00 96.19 175 LEU A CA 1
ATOM 1430 C C . LEU A 1 175 ? 8.481 -6.142 -4.831 1.00 96.19 175 LEU A C 1
ATOM 1432 O O . LEU A 1 175 ? 9.038 -5.154 -5.300 1.00 96.19 175 LEU A O 1
ATOM 1436 N N . HIS A 1 176 ? 9.114 -7.014 -4.051 1.00 90.75 176 HIS A N 1
ATOM 1437 C CA . HIS A 1 176 ? 10.455 -6.747 -3.531 1.00 90.75 176 HIS A CA 1
ATOM 1438 C C . HIS A 1 176 ? 11.605 -7.095 -4.493 1.00 90.75 176 HIS A C 1
ATOM 1440 O O . HIS A 1 176 ? 12.702 -6.576 -4.323 1.00 90.75 176 HIS A O 1
ATOM 1446 N N . GLU A 1 177 ? 11.388 -7.976 -5.477 1.00 86.06 177 GLU A N 1
ATOM 1447 C CA . GLU A 1 177 ? 12.492 -8.655 -6.179 1.00 86.06 177 GLU A CA 1
ATOM 1448 C C . GLU A 1 177 ? 13.307 -7.746 -7.109 1.00 86.06 177 GLU A C 1
ATOM 1450 O O . GLU A 1 177 ? 14.525 -7.899 -7.202 1.00 86.06 177 GLU A O 1
ATOM 1455 N N . THR A 1 178 ? 12.652 -6.829 -7.828 1.00 94.25 178 THR A N 1
ATOM 1456 C CA . THR A 1 178 ? 13.296 -6.045 -8.900 1.00 94.25 178 THR A CA 1
ATOM 1457 C C . THR A 1 178 ? 13.214 -4.531 -8.708 1.00 94.25 178 THR A C 1
ATOM 1459 O O . THR A 1 178 ? 13.741 -3.773 -9.530 1.00 94.25 178 THR A O 1
ATOM 1462 N N . VAL A 1 179 ? 12.572 -4.085 -7.626 1.00 96.06 179 VAL A N 1
ATOM 1463 C CA . VAL A 1 179 ? 12.487 -2.675 -7.241 1.00 96.06 179 VAL A CA 1
ATOM 1464 C C . VAL A 1 179 ? 13.751 -2.233 -6.505 1.00 96.06 179 VAL A C 1
ATOM 1466 O O . VAL A 1 179 ? 14.391 -3.015 -5.804 1.00 96.06 179 VAL A O 1
ATOM 1469 N N . VAL A 1 180 ? 14.103 -0.957 -6.645 1.00 95.88 180 VAL A N 1
ATOM 1470 C CA . VAL A 1 180 ? 15.127 -0.329 -5.804 1.00 95.88 180 VAL A CA 1
ATOM 1471 C C . VAL A 1 180 ? 14.578 -0.233 -4.368 1.00 95.88 180 VAL A C 1
ATOM 1473 O O . VAL A 1 180 ? 13.482 0.308 -4.198 1.00 95.88 180 VAL A O 1
ATOM 1476 N N . PRO A 1 181 ? 15.269 -0.761 -3.338 1.00 94.31 181 PRO A N 1
ATOM 1477 C CA . PRO A 1 181 ? 14.731 -0.818 -1.975 1.00 94.31 181 PRO A CA 1
ATOM 1478 C C . PRO A 1 181 ? 14.251 0.534 -1.432 1.00 94.31 181 PRO A C 1
ATOM 1480 O O . PRO A 1 181 ? 13.172 0.616 -0.848 1.00 94.31 181 PRO A O 1
ATOM 1483 N N . GLU A 1 182 ? 15.004 1.604 -1.678 1.00 95.25 182 GLU A N 1
ATOM 1484 C CA . GLU A 1 182 ? 14.689 2.951 -1.199 1.00 95.25 182 GLU A CA 1
ATOM 1485 C C . GLU A 1 182 ? 13.358 3.467 -1.768 1.00 95.25 182 GLU A C 1
ATOM 1487 O O . GLU A 1 182 ? 12.512 3.954 -1.016 1.00 95.25 182 GLU A O 1
ATOM 1492 N N . ASP A 1 183 ? 13.130 3.275 -3.070 1.00 98.25 183 ASP A N 1
ATOM 1493 C CA . ASP A 1 183 ? 11.892 3.663 -3.755 1.00 98.25 183 ASP A CA 1
ATOM 1494 C C . ASP A 1 183 ? 10.683 2.901 -3.186 1.00 98.25 183 ASP A C 1
ATOM 1496 O O . ASP A 1 183 ? 9.592 3.459 -3.021 1.00 98.25 183 ASP A O 1
ATOM 1500 N N . ARG A 1 184 ? 10.877 1.617 -2.847 1.00 97.69 184 ARG A N 1
ATOM 1501 C CA . ARG A 1 184 ? 9.857 0.773 -2.208 1.00 97.69 184 ARG A CA 1
ATOM 1502 C C . ARG A 1 184 ? 9.481 1.305 -0.826 1.00 97.69 184 ARG A C 1
ATOM 1504 O O . ARG A 1 184 ? 8.288 1.427 -0.534 1.00 97.69 184 ARG A O 1
ATOM 1511 N N . TYR A 1 185 ? 10.464 1.635 0.013 1.00 97.31 185 TYR A N 1
ATOM 1512 C CA . TYR A 1 185 ? 10.208 2.193 1.344 1.00 97.31 185 TYR A CA 1
ATOM 1513 C C . TYR A 1 185 ? 9.533 3.566 1.261 1.00 97.31 185 TYR A C 1
ATOM 1515 O O . TYR A 1 185 ? 8.590 3.831 2.009 1.00 97.31 185 TYR A O 1
ATOM 1523 N N . GLU A 1 186 ? 9.966 4.427 0.334 1.00 98.38 186 GLU A N 1
ATOM 1524 C CA . GLU A 1 186 ? 9.391 5.763 0.162 1.00 98.38 186 GLU A CA 1
ATOM 1525 C C . GLU A 1 186 ? 7.924 5.699 -0.286 1.00 98.38 186 GLU A C 1
ATOM 1527 O O . GLU A 1 186 ? 7.077 6.381 0.297 1.00 98.38 186 GLU A O 1
ATOM 1532 N N . PHE A 1 187 ? 7.589 4.821 -1.238 1.00 98.75 187 PHE A N 1
ATOM 1533 C CA . PHE A 1 187 ? 6.203 4.610 -1.668 1.00 98.75 187 PHE A CA 1
ATOM 1534 C C . PHE A 1 187 ? 5.309 4.117 -0.525 1.00 98.75 187 PHE A C 1
ATOM 1536 O O . PHE A 1 187 ? 4.245 4.687 -0.278 1.00 98.75 187 PHE A O 1
ATOM 1543 N N . ILE A 1 188 ? 5.744 3.082 0.202 1.00 98.56 188 ILE A N 1
ATOM 1544 C CA . ILE A 1 188 ? 4.965 2.499 1.306 1.00 98.56 188 ILE A CA 1
ATOM 1545 C C . ILE A 1 188 ? 4.738 3.529 2.413 1.00 98.56 188 ILE A C 1
ATOM 1547 O O . ILE A 1 188 ? 3.615 3.666 2.909 1.00 98.56 188 ILE A O 1
ATOM 1551 N N . LYS A 1 189 ? 5.774 4.305 2.751 1.00 98.56 189 LYS A N 1
ATOM 1552 C CA . LYS A 1 189 ? 5.673 5.407 3.708 1.00 98.56 189 LYS A CA 1
ATOM 1553 C C . LYS A 1 189 ? 4.671 6.464 3.250 1.00 98.56 189 LYS A C 1
ATOM 1555 O O . LYS A 1 189 ? 3.856 6.910 4.057 1.00 98.56 189 LYS A O 1
ATOM 1560 N N . ASP A 1 190 ? 4.721 6.870 1.984 1.00 98.81 190 ASP A N 1
ATOM 1561 C CA . ASP A 1 190 ? 3.798 7.865 1.444 1.00 98.81 190 ASP A CA 1
ATOM 1562 C C . ASP A 1 190 ? 2.346 7.381 1.508 1.00 98.81 190 ASP A C 1
ATOM 1564 O O . ASP A 1 190 ? 1.499 8.105 2.036 1.00 98.81 190 ASP A O 1
ATOM 1568 N N . VAL A 1 191 ? 2.054 6.159 1.042 1.00 98.75 191 VAL A N 1
ATOM 1569 C CA . VAL A 1 191 ? 0.697 5.583 1.100 1.00 98.75 191 VAL A CA 1
ATOM 1570 C C . VAL A 1 191 ? 0.192 5.529 2.541 1.00 98.75 191 VAL A C 1
ATOM 1572 O O . VAL A 1 191 ? -0.898 6.036 2.820 1.00 98.75 191 VAL A O 1
ATOM 1575 N N . ARG A 1 192 ? 1.000 4.996 3.469 1.00 98.38 192 ARG A N 1
ATOM 1576 C CA . ARG A 1 192 ? 0.664 4.926 4.898 1.00 98.38 192 ARG A CA 1
ATOM 1577 C C . ARG A 1 192 ? 0.323 6.298 5.471 1.00 98.38 192 ARG A C 1
ATOM 1579 O O . ARG A 1 192 ? -0.752 6.484 6.035 1.00 98.38 192 ARG A O 1
ATOM 1586 N N . GLU A 1 193 ? 1.241 7.259 5.365 1.00 98.69 193 GLU A N 1
ATOM 1587 C CA . GLU A 1 193 ? 1.073 8.568 6.005 1.00 98.69 193 GLU A CA 1
ATOM 1588 C C . GLU A 1 193 ? -0.117 9.331 5.425 1.00 98.69 193 GLU A C 1
ATOM 1590 O O . GLU A 1 193 ? -0.829 10.029 6.147 1.00 98.69 193 GLU A O 1
ATOM 1595 N N . ILE A 1 194 ? -0.352 9.198 4.119 1.00 98.75 194 ILE A N 1
ATOM 1596 C CA . ILE A 1 194 ? -1.507 9.806 3.465 1.00 98.75 194 ILE A CA 1
ATOM 1597 C C . ILE A 1 194 ? -2.800 9.147 3.950 1.00 98.75 194 ILE A C 1
ATOM 1599 O O . ILE A 1 194 ? -3.763 9.867 4.220 1.00 98.75 194 ILE A O 1
ATOM 1603 N N . ALA A 1 195 ? -2.839 7.821 4.095 1.00 98.56 195 ALA A N 1
ATOM 1604 C CA . ALA A 1 195 ? -3.993 7.129 4.660 1.00 98.56 195 ALA A CA 1
ATOM 1605 C C . ALA A 1 195 ? -4.286 7.625 6.088 1.00 98.56 195 ALA A C 1
ATOM 1607 O O . ALA A 1 195 ? -5.399 8.078 6.369 1.00 98.56 195 ALA A O 1
ATOM 1608 N N . GLU A 1 196 ? -3.269 7.660 6.954 1.00 98.19 196 GLU A N 1
ATOM 1609 C CA . GLU A 1 196 ? -3.386 8.100 8.350 1.00 98.19 196 GLU A CA 1
ATOM 1610 C C . GLU A 1 196 ? -3.873 9.550 8.483 1.00 98.19 196 GLU A C 1
ATOM 1612 O O . GLU A 1 196 ? -4.813 9.815 9.233 1.00 98.19 196 GLU A O 1
ATOM 1617 N N . ILE A 1 197 ? -3.297 10.491 7.721 1.00 98.06 197 ILE A N 1
ATOM 1618 C CA . ILE A 1 197 ? -3.709 11.909 7.744 1.00 98.06 197 ILE A CA 1
ATOM 1619 C C . ILE A 1 197 ? -5.183 12.075 7.332 1.00 98.06 197 ILE A C 1
ATOM 1621 O O . ILE A 1 197 ? -5.846 13.017 7.771 1.00 98.06 197 ILE A O 1
ATOM 1625 N N . ASN A 1 198 ? -5.714 11.160 6.517 1.00 97.56 198 ASN A N 1
ATOM 1626 C CA . ASN A 1 198 ? -7.106 11.164 6.069 1.00 97.56 198 ASN A CA 1
ATOM 1627 C C . ASN A 1 198 ? -8.026 10.250 6.903 1.00 97.56 198 ASN A C 1
ATOM 1629 O O . ASN A 1 198 ? -9.158 9.996 6.491 1.00 97.56 198 ASN A O 1
ATOM 1633 N N . ASN A 1 199 ? -7.581 9.785 8.081 1.00 96.56 199 ASN A N 1
ATOM 1634 C CA . ASN A 1 199 ? -8.311 8.843 8.945 1.00 96.56 199 ASN A CA 1
ATOM 1635 C C . ASN A 1 199 ? -8.754 7.560 8.213 1.00 96.56 199 ASN A C 1
ATOM 1637 O O . ASN A 1 199 ? -9.826 7.011 8.482 1.00 96.56 199 ASN A O 1
ATOM 1641 N N . CYS A 1 200 ? -7.936 7.097 7.272 1.00 97.94 200 CYS A N 1
ATOM 1642 C CA . CYS A 1 200 ? -8.120 5.846 6.557 1.00 97.94 200 CYS A CA 1
ATOM 1643 C C . CYS A 1 200 ? -7.214 4.786 7.193 1.00 97.94 200 CYS A C 1
ATOM 1645 O O . CYS A 1 200 ? -6.006 4.991 7.320 1.00 97.94 200 CYS A O 1
ATOM 1647 N N . GLY A 1 201 ? -7.793 3.664 7.622 1.00 97.06 201 GLY A N 1
ATOM 1648 C CA . GLY A 1 201 ? -6.990 2.521 8.058 1.00 97.06 201 GLY A CA 1
ATOM 1649 C C . GLY A 1 201 ? -6.247 1.905 6.873 1.00 97.06 201 GLY A C 1
ATOM 1650 O O . GLY A 1 201 ? -6.604 2.151 5.723 1.00 97.06 201 GLY A O 1
ATOM 1651 N N . TRP A 1 202 ? -5.283 1.027 7.131 1.00 97.75 202 TRP A N 1
ATOM 1652 C CA . TRP A 1 202 ? -4.554 0.344 6.063 1.00 97.75 202 TRP A CA 1
ATOM 1653 C C . TRP A 1 202 ? -4.094 -1.056 6.474 1.00 97.75 202 TRP A C 1
ATOM 1655 O O . TRP A 1 202 ? -4.039 -1.397 7.659 1.00 97.75 202 TRP A O 1
ATOM 1665 N N . SER A 1 203 ? -3.794 -1.895 5.489 1.00 97.19 203 SER A N 1
ATOM 1666 C CA . SER A 1 203 ? -3.156 -3.197 5.668 1.00 97.19 203 SER A CA 1
ATOM 1667 C C . SER A 1 203 ? -2.179 -3.437 4.523 1.00 97.19 203 SER A C 1
ATOM 1669 O O . SER A 1 203 ? -2.540 -3.344 3.354 1.00 97.19 203 SER A O 1
ATOM 1671 N N . ILE A 1 204 ? -0.912 -3.658 4.880 1.00 96.56 204 ILE A N 1
ATOM 1672 C CA . ILE A 1 204 ? 0.148 -3.917 3.909 1.00 96.56 204 ILE A CA 1
ATOM 1673 C C . ILE A 1 204 ? 0.000 -5.342 3.381 1.00 96.56 204 ILE A C 1
ATOM 1675 O O . ILE A 1 204 ? -0.152 -6.296 4.149 1.00 96.56 204 ILE A O 1
ATOM 1679 N N . TRP A 1 205 ? 0.081 -5.475 2.068 1.00 96.19 205 TRP A N 1
ATOM 1680 C CA . TRP A 1 205 ? 0.318 -6.738 1.406 1.00 96.19 205 TRP A CA 1
ATOM 1681 C C . TRP A 1 205 ? 1.835 -6.822 1.175 1.00 96.19 205 TRP A C 1
ATOM 1683 O O . TRP A 1 205 ? 2.384 -5.970 0.481 1.00 96.19 205 TRP A O 1
ATOM 1693 N N . SER A 1 206 ? 2.566 -7.741 1.809 1.00 94.31 206 SER A N 1
ATOM 1694 C CA . SER A 1 206 ? 2.084 -8.809 2.706 1.00 94.31 206 SER A CA 1
ATOM 1695 C C . SER A 1 206 ? 3.161 -9.257 3.702 1.00 94.31 206 SER A C 1
ATOM 1697 O O . SER A 1 206 ? 4.253 -8.699 3.754 1.00 94.31 206 SER A O 1
ATOM 1699 N N . TYR A 1 207 ? 2.846 -10.227 4.569 1.00 93.38 207 TYR A N 1
ATOM 1700 C CA . TYR A 1 207 ? 3.742 -10.618 5.659 1.00 93.38 207 TYR A CA 1
ATOM 1701 C C . TYR A 1 207 ? 4.980 -11.394 5.171 1.00 93.38 207 TYR A C 1
ATOM 1703 O O . TYR A 1 207 ? 6.087 -10.891 5.336 1.00 93.38 207 TYR A O 1
ATOM 1711 N N . ASP A 1 208 ? 4.828 -12.570 4.549 1.00 91.88 208 ASP A N 1
ATOM 1712 C CA . ASP A 1 208 ? 5.925 -13.528 4.285 1.00 91.88 208 ASP A CA 1
ATOM 1713 C C . ASP A 1 208 ? 5.947 -14.141 2.863 1.00 91.88 208 ASP A C 1
ATOM 1715 O O . ASP A 1 208 ? 6.446 -15.247 2.661 1.00 91.88 208 ASP A O 1
ATOM 1719 N N . GLU A 1 209 ? 5.453 -13.420 1.855 1.00 90.38 209 GLU A N 1
ATOM 1720 C CA . GLU A 1 209 ? 5.490 -13.829 0.433 1.00 90.38 209 GLU A CA 1
ATOM 1721 C C . GLU A 1 209 ? 6.164 -12.757 -0.462 1.00 90.38 209 GLU A C 1
ATOM 1723 O O . GLU A 1 209 ? 6.991 -11.986 0.006 1.00 90.38 209 GLU A O 1
ATOM 1728 N N . SER A 1 210 ? 5.859 -12.666 -1.761 1.00 91.50 210 SER A N 1
ATOM 1729 C CA . SER A 1 210 ? 6.588 -11.788 -2.701 1.00 91.50 210 SER A CA 1
ATOM 1730 C C . SER A 1 210 ? 6.478 -10.277 -2.420 1.00 91.50 210 SER A C 1
ATOM 1732 O O . SER A 1 210 ? 7.257 -9.487 -2.956 1.00 91.50 210 SER A O 1
ATOM 1734 N N . PHE A 1 211 ? 5.544 -9.855 -1.567 1.00 95.38 211 PHE A N 1
ATOM 1735 C CA . PHE A 1 211 ? 5.449 -8.479 -1.071 1.00 95.38 211 PHE A CA 1
ATOM 1736 C C . PHE A 1 211 ? 5.897 -8.338 0.396 1.00 95.38 211 PHE A C 1
ATOM 1738 O O . PHE A 1 211 ? 5.579 -7.348 1.053 1.00 95.38 211 PHE A O 1
ATOM 1745 N N . THR A 1 212 ? 6.644 -9.319 0.906 1.00 94.50 212 THR A N 1
ATOM 1746 C CA . THR A 1 212 ? 7.026 -9.457 2.314 1.00 94.50 212 THR A CA 1
ATOM 1747 C C . THR A 1 212 ? 7.624 -8.193 2.937 1.00 94.50 212 THR A C 1
ATOM 1749 O O . THR A 1 212 ? 8.356 -7.430 2.294 1.00 94.50 212 THR A O 1
ATOM 1752 N N . ILE A 1 213 ? 7.352 -8.020 4.231 1.00 93.69 213 ILE A N 1
ATOM 1753 C CA . ILE A 1 213 ? 8.025 -7.060 5.119 1.00 93.69 213 ILE A CA 1
ATOM 1754 C C . ILE A 1 213 ? 9.287 -7.640 5.783 1.00 93.69 213 ILE A C 1
ATOM 1756 O O . ILE A 1 213 ? 9.821 -7.058 6.728 1.00 93.69 213 ILE A O 1
ATOM 1760 N N . LEU A 1 214 ? 9.718 -8.825 5.353 1.00 91.38 214 LEU A N 1
ATOM 1761 C CA . LEU A 1 214 ? 10.857 -9.550 5.895 1.00 91.38 214 LEU A CA 1
ATOM 1762 C C . LEU A 1 214 ? 12.049 -9.484 4.937 1.00 91.38 214 LEU A C 1
ATOM 1764 O O . LEU A 1 214 ? 11.913 -9.392 3.717 1.00 91.38 214 LEU A O 1
ATOM 1768 N N . THR A 1 215 ? 13.239 -9.599 5.508 1.00 88.75 215 THR A N 1
ATOM 1769 C CA . THR A 1 215 ? 14.488 -9.808 4.783 1.00 88.75 215 THR A CA 1
ATOM 1770 C C . THR A 1 215 ? 14.551 -11.231 4.202 1.00 88.75 215 THR A C 1
ATOM 1772 O O . THR A 1 215 ? 13.818 -12.123 4.644 1.00 88.75 215 THR A O 1
ATOM 1775 N N . PRO A 1 216 ? 15.493 -11.524 3.280 1.00 84.38 216 PRO A N 1
ATOM 1776 C CA . PRO A 1 216 ? 15.694 -12.880 2.754 1.00 84.38 216 PRO A CA 1
ATOM 1777 C C . PRO A 1 216 ? 16.027 -13.954 3.808 1.00 84.38 216 PRO A C 1
ATOM 1779 O O . PRO A 1 216 ? 15.974 -15.146 3.509 1.00 84.38 216 PRO A O 1
ATOM 1782 N N . THR A 1 217 ? 16.397 -13.556 5.031 1.00 84.81 217 THR A N 1
ATOM 1783 C CA . THR A 1 217 ? 16.661 -14.454 6.170 1.00 84.81 217 THR A CA 1
ATOM 1784 C C . THR A 1 217 ? 15.459 -14.587 7.117 1.00 84.81 217 THR A C 1
ATOM 1786 O O . THR A 1 217 ? 15.607 -15.093 8.233 1.00 84.81 217 THR A O 1
ATOM 1789 N N . ASN A 1 218 ? 14.267 -14.166 6.676 1.00 86.06 218 ASN A N 1
ATOM 1790 C CA . ASN A 1 218 ? 13.014 -14.156 7.438 1.00 86.06 218 ASN A CA 1
ATOM 1791 C C . ASN A 1 218 ? 13.087 -13.338 8.740 1.00 86.06 218 ASN A C 1
ATOM 1793 O O . ASN A 1 218 ? 12.442 -13.692 9.729 1.00 86.06 218 ASN A O 1
ATOM 1797 N N . GLN A 1 219 ? 13.877 -12.262 8.758 1.00 86.31 219 GLN A N 1
ATOM 1798 C CA . GLN A 1 219 ? 13.871 -11.282 9.849 1.00 86.31 219 GLN A CA 1
ATOM 1799 C C . GLN A 1 219 ? 13.053 -10.053 9.448 1.00 86.31 219 GLN A C 1
ATOM 1801 O O . GLN A 1 219 ? 12.989 -9.761 8.258 1.00 86.31 219 GLN A O 1
ATOM 1806 N N . PRO A 1 220 ? 12.433 -9.316 10.384 1.00 85.31 220 PRO A N 1
ATOM 1807 C CA . PRO A 1 220 ? 11.775 -8.058 10.050 1.00 85.31 220 PRO A CA 1
ATOM 1808 C C . PRO A 1 220 ? 12.748 -7.068 9.400 1.00 85.31 220 PRO A C 1
ATOM 1810 O O . PRO A 1 220 ? 13.825 -6.808 9.938 1.00 85.31 220 PRO A O 1
ATOM 1813 N N . ASP A 1 221 ? 12.369 -6.532 8.243 1.00 89.94 221 ASP A N 1
ATOM 1814 C CA . ASP A 1 221 ? 13.138 -5.502 7.549 1.00 89.94 221 ASP A CA 1
ATOM 1815 C C . ASP A 1 221 ? 12.930 -4.156 8.254 1.00 89.94 221 ASP A C 1
ATOM 1817 O O . ASP A 1 221 ? 11.838 -3.592 8.240 1.00 89.94 221 ASP A O 1
ATOM 1821 N N . GLN A 1 222 ? 13.979 -3.650 8.898 1.00 85.44 222 GLN A N 1
ATOM 1822 C CA . GLN A 1 222 ? 13.905 -2.460 9.744 1.00 85.44 222 GLN A CA 1
ATOM 1823 C C . GLN A 1 222 ? 13.524 -1.193 8.963 1.00 85.44 222 GLN A C 1
ATOM 1825 O O . GLN A 1 222 ? 12.709 -0.401 9.444 1.00 85.44 222 GLN A O 1
ATOM 1830 N N . GLN A 1 223 ? 14.011 -1.036 7.727 1.00 88.31 223 GLN A N 1
ATOM 1831 C CA . GLN A 1 223 ? 13.631 0.096 6.875 1.00 88.31 223 GLN A CA 1
ATOM 1832 C C . GLN A 1 223 ? 12.162 -0.010 6.451 1.00 88.31 223 GLN A C 1
ATOM 1834 O O . GLN A 1 223 ? 11.437 0.990 6.435 1.00 88.31 223 GLN A O 1
ATOM 1839 N N . MET A 1 224 ? 11.684 -1.229 6.188 1.00 93.81 224 MET A N 1
ATOM 1840 C CA . MET A 1 224 ? 10.265 -1.470 5.932 1.00 93.81 224 MET A CA 1
ATOM 1841 C C . MET A 1 224 ? 9.394 -1.172 7.157 1.00 93.81 224 MET A C 1
ATOM 1843 O O . MET A 1 224 ? 8.377 -0.489 7.038 1.00 93.81 224 MET A O 1
ATOM 1847 N N . LEU A 1 225 ? 9.780 -1.645 8.347 1.00 91.94 225 LEU A N 1
ATOM 1848 C CA . LEU A 1 225 ? 9.053 -1.368 9.590 1.00 91.94 225 LEU A CA 1
ATOM 1849 C C . LEU A 1 225 ? 8.970 0.137 9.856 1.00 91.94 225 LEU A C 1
ATOM 1851 O O . LEU A 1 225 ? 7.892 0.649 10.164 1.00 91.94 225 LEU A O 1
ATOM 1855 N N . LYS A 1 226 ? 10.074 0.858 9.642 1.00 89.25 226 LYS A N 1
ATOM 1856 C CA . LYS A 1 226 ? 10.123 2.319 9.719 1.00 89.25 226 LYS A CA 1
ATOM 1857 C C . LYS A 1 226 ? 9.183 2.983 8.714 1.00 89.25 226 LYS A C 1
ATOM 1859 O O . LYS A 1 226 ? 8.430 3.884 9.089 1.00 89.25 226 LYS A O 1
ATOM 1864 N N . ALA A 1 227 ? 9.174 2.533 7.457 1.00 94.75 227 ALA A N 1
ATOM 1865 C CA . ALA A 1 227 ? 8.239 3.020 6.441 1.00 94.75 227 ALA A CA 1
ATOM 1866 C C . ALA A 1 227 ? 6.773 2.786 6.850 1.00 94.75 227 ALA A C 1
ATOM 1868 O O . ALA A 1 227 ? 5.926 3.663 6.658 1.00 94.75 227 ALA A O 1
ATOM 1869 N N . LEU A 1 228 ? 6.498 1.648 7.494 1.00 95.62 228 LEU A N 1
ATOM 1870 C CA . LEU A 1 228 ? 5.195 1.264 8.038 1.00 95.62 228 LEU A CA 1
ATOM 1871 C C . LEU A 1 228 ? 4.833 1.963 9.363 1.00 95.62 228 LEU A C 1
ATOM 1873 O O . LEU A 1 228 ? 3.735 1.753 9.876 1.00 95.62 228 LEU A O 1
ATOM 1877 N N . GLY A 1 229 ? 5.714 2.800 9.921 1.00 90.94 229 GLY A N 1
ATOM 1878 C CA . GLY A 1 229 ? 5.489 3.450 11.217 1.00 90.94 229 GLY A CA 1
ATOM 1879 C C . GLY A 1 229 ? 5.412 2.462 12.387 1.00 90.94 229 GLY A C 1
ATOM 1880 O O . GLY A 1 229 ? 4.821 2.775 13.422 1.00 90.94 229 GLY A O 1
ATOM 1881 N N . LEU A 1 230 ? 5.969 1.262 12.214 1.00 87.69 230 LEU A N 1
ATOM 1882 C CA . LEU A 1 230 ? 6.025 0.217 13.226 1.00 87.69 230 LEU A CA 1
ATOM 1883 C C . LEU A 1 230 ? 7.280 0.374 14.096 1.00 87.69 230 LEU A C 1
ATOM 1885 O O . LEU A 1 230 ? 8.247 1.010 13.670 1.00 87.69 230 LEU A O 1
ATOM 1889 N N . PRO A 1 231 ? 7.284 -0.190 15.318 1.00 76.12 231 PRO A N 1
ATOM 1890 C CA . PRO A 1 231 ? 8.474 -0.196 16.156 1.00 76.12 231 PRO A CA 1
ATOM 1891 C C . PRO A 1 231 ? 9.654 -0.841 15.423 1.00 76.12 231 PRO A C 1
ATOM 1893 O O . PRO A 1 231 ? 9.530 -1.959 14.925 1.00 76.12 231 PRO A O 1
ATOM 1896 N N . ILE A 1 232 ? 10.771 -0.123 15.380 1.00 77.81 232 ILE A N 1
ATOM 1897 C CA . ILE A 1 232 ? 12.067 -0.619 14.912 1.00 77.81 232 ILE A CA 1
ATOM 1898 C C . ILE A 1 232 ? 12.829 -1.268 16.069 1.00 77.81 232 ILE A C 1
ATOM 1900 O O . ILE A 1 232 ? 12.430 -1.150 17.234 1.00 77.81 232 ILE A O 1
ATOM 1904 N N . ASP A 1 233 ? 13.904 -1.972 15.739 1.00 79.38 233 ASP A N 1
ATOM 1905 C CA . ASP A 1 233 ? 14.790 -2.597 16.707 1.00 79.38 233 ASP A CA 1
ATOM 1906 C C . ASP A 1 233 ? 15.265 -1.578 17.758 1.00 79.38 233 ASP A C 1
ATOM 1908 O O . ASP A 1 233 ? 15.767 -0.503 17.439 1.00 79.38 233 ASP A O 1
ATOM 1912 N N . SER A 1 234 ? 15.089 -1.915 19.036 1.00 81.94 234 SER A N 1
ATOM 1913 C CA . SER A 1 234 ? 15.468 -1.040 20.144 1.00 81.94 234 SER A CA 1
ATOM 1914 C C . SER A 1 234 ? 16.980 -0.821 20.273 1.00 81.94 234 SER A C 1
ATOM 1916 O O . SER A 1 234 ? 17.392 0.123 20.945 1.00 81.94 234 SER A O 1
ATOM 1918 N N . GLY A 1 235 ? 17.795 -1.663 19.626 1.00 85.50 235 GLY A N 1
ATOM 1919 C CA . GLY A 1 235 ? 19.236 -1.475 19.497 1.00 85.50 235 GLY A CA 1
ATOM 1920 C C . GLY A 1 235 ? 19.652 -0.449 18.434 1.00 85.50 235 GLY A C 1
ATOM 1921 O O . GLY A 1 235 ? 20.767 0.063 18.521 1.00 85.50 235 GLY A O 1
ATOM 1922 N N . ASP A 1 236 ? 18.781 -0.105 17.477 1.00 86.50 236 ASP A N 1
ATOM 1923 C CA . ASP A 1 236 ? 19.039 0.926 16.456 1.00 86.50 236 ASP A CA 1
ATOM 1924 C C . ASP A 1 236 ? 18.806 2.319 17.065 1.00 86.50 236 ASP A C 1
ATOM 1926 O O . ASP A 1 236 ? 17.755 2.965 16.940 1.00 86.50 236 ASP A O 1
ATOM 1930 N N . ILE A 1 237 ? 19.804 2.761 17.825 1.00 88.94 237 ILE A N 1
ATOM 1931 C CA . ILE A 1 237 ? 19.786 4.029 18.557 1.00 88.94 237 ILE A CA 1
ATOM 1932 C C . ILE A 1 237 ? 19.795 5.202 17.576 1.00 88.94 237 ILE A C 1
ATOM 1934 O O . ILE A 1 237 ? 19.202 6.252 17.851 1.00 88.94 237 ILE A O 1
ATOM 1938 N N . ASN A 1 238 ? 20.476 5.040 16.442 1.00 87.56 238 ASN A N 1
ATOM 1939 C CA . ASN A 1 238 ? 20.765 6.125 15.518 1.00 87.56 238 ASN A CA 1
ATOM 1940 C C . ASN A 1 238 ? 19.718 6.293 14.394 1.00 87.56 238 ASN A C 1
ATOM 1942 O O . ASN A 1 238 ? 19.681 7.350 13.756 1.00 87.56 238 ASN A O 1
ATOM 1946 N N . ASP A 1 239 ? 18.790 5.338 14.266 1.00 82.50 239 ASP A N 1
ATOM 1947 C CA . ASP A 1 239 ? 17.701 5.302 13.283 1.00 82.50 239 ASP A CA 1
ATOM 1948 C C . ASP A 1 239 ? 18.187 5.100 11.834 1.00 82.50 239 ASP A C 1
ATOM 1950 O O . ASP A 1 239 ? 17.552 5.600 10.893 1.00 82.50 239 ASP A O 1
ATOM 1954 N N . ASP A 1 240 ? 19.313 4.408 11.635 1.00 83.44 240 ASP A N 1
ATOM 1955 C CA . ASP A 1 240 ? 19.821 4.024 10.307 1.00 83.44 240 ASP A CA 1
ATOM 1956 C C . ASP A 1 240 ? 19.408 2.608 9.881 1.00 83.44 240 ASP A C 1
ATOM 1958 O O . ASP A 1 240 ? 19.651 2.226 8.733 1.00 83.44 240 ASP A O 1
ATOM 1962 N N . SER A 1 241 ? 18.663 1.900 10.737 1.00 79.88 241 SER A N 1
ATOM 1963 C CA . SER A 1 241 ? 18.165 0.534 10.536 1.00 79.88 241 SER A CA 1
ATOM 1964 C C . SER A 1 241 ? 19.230 -0.558 10.583 1.00 79.88 241 SER A C 1
ATOM 1966 O O . SER A 1 241 ? 18.953 -1.694 10.188 1.00 79.88 241 SER A O 1
ATOM 1968 N N . GLU A 1 242 ? 20.412 -0.245 11.106 1.00 83.31 242 GLU A N 1
ATOM 1969 C CA . GLU A 1 242 ? 21.444 -1.206 11.470 1.00 83.31 242 GLU A CA 1
ATOM 1970 C C . GLU A 1 242 ? 21.712 -1.117 12.981 1.00 83.31 242 GLU A C 1
ATOM 1972 O O . GLU A 1 242 ? 21.518 -0.081 13.599 1.00 83.31 242 GLU A O 1
ATOM 1977 N N . VAL A 1 243 ? 22.135 -2.220 13.605 1.00 87.88 243 VAL A N 1
ATOM 1978 C CA . VAL A 1 243 ? 22.577 -2.215 15.010 1.00 87.88 243 VAL A CA 1
ATOM 1979 C C . VAL A 1 243 ? 24.059 -2.535 15.022 1.00 87.88 243 VAL A C 1
ATOM 1981 O O . VAL A 1 243 ? 24.447 -3.705 15.024 1.00 87.88 243 VAL A O 1
ATOM 1984 N N . ASN A 1 244 ? 24.888 -1.494 14.964 1.00 90.62 244 ASN A N 1
ATOM 1985 C CA . ASN A 1 244 ? 26.317 -1.631 14.700 1.00 90.62 244 ASN A CA 1
ATOM 1986 C C . ASN A 1 244 ? 27.183 -0.724 15.608 1.00 90.62 244 ASN A C 1
ATOM 1988 O O . ASN A 1 244 ? 26.787 -0.244 16.676 1.00 90.62 244 ASN A O 1
ATOM 1992 N N . ILE A 1 245 ? 28.445 -0.517 15.216 1.00 93.44 245 ILE A N 1
ATOM 1993 C CA . ILE A 1 245 ? 29.405 0.287 15.986 1.00 93.44 245 ILE A CA 1
ATOM 1994 C C . ILE A 1 245 ? 29.008 1.766 16.115 1.00 93.44 245 ILE A C 1
ATOM 1996 O O . ILE A 1 245 ? 29.448 2.426 17.058 1.00 93.44 245 ILE A O 1
ATOM 2000 N N . LEU A 1 246 ? 28.205 2.297 15.191 1.00 93.19 246 LEU A N 1
ATOM 2001 C CA . LEU A 1 246 ? 27.706 3.668 15.231 1.00 93.19 246 LEU A CA 1
ATOM 2002 C C . LEU A 1 246 ? 26.689 3.835 16.363 1.00 93.19 246 LEU A C 1
ATOM 2004 O O . LEU A 1 246 ? 26.823 4.779 17.146 1.00 93.19 246 LEU A O 1
ATOM 2008 N N . ASP A 1 247 ? 25.785 2.877 16.551 1.00 92.75 247 ASP A N 1
ATOM 2009 C CA . ASP A 1 247 ? 24.850 2.856 17.683 1.00 92.75 247 ASP A CA 1
ATOM 2010 C C . ASP A 1 247 ? 25.583 2.711 19.009 1.00 92.75 247 ASP A C 1
ATOM 2012 O O . ASP A 1 247 ? 25.350 3.479 19.946 1.00 92.75 247 ASP A O 1
ATOM 2016 N N . LEU A 1 248 ? 26.565 1.804 19.068 1.00 94.50 248 LEU A N 1
ATOM 2017 C CA . LEU A 1 248 ? 27.407 1.667 20.255 1.00 94.50 248 LEU A CA 1
ATOM 2018 C C . LEU A 1 248 ? 28.184 2.950 20.549 1.00 94.50 248 LEU A C 1
ATOM 2020 O O . LEU A 1 248 ? 28.392 3.286 21.714 1.00 94.50 248 LEU A O 1
ATOM 2024 N N . SER A 1 249 ? 28.611 3.689 19.522 1.00 94.88 249 SER A N 1
ATOM 2025 C CA . SER A 1 249 ? 29.297 4.966 19.719 1.00 94.88 249 SER A CA 1
ATOM 2026 C C . SER A 1 249 ? 28.382 6.022 20.346 1.00 94.88 249 SER A C 1
ATOM 2028 O O . SER A 1 249 ? 28.832 6.777 21.210 1.00 94.88 249 SER A O 1
ATOM 2030 N N . LEU A 1 250 ? 27.097 6.031 19.980 1.00 93.62 250 LEU A N 1
ATOM 2031 C CA . LEU A 1 250 ? 26.086 6.903 20.577 1.00 93.62 250 LEU A CA 1
ATOM 2032 C C . LEU A 1 250 ? 25.737 6.468 21.999 1.00 93.62 250 LEU A C 1
ATOM 2034 O O . LEU A 1 250 ? 25.722 7.309 22.898 1.00 93.62 250 LEU A O 1
ATOM 2038 N N . MET A 1 251 ? 25.559 5.168 22.239 1.00 95.25 251 MET A N 1
ATOM 2039 C CA . MET A 1 251 ? 25.378 4.645 23.594 1.00 95.25 251 MET A CA 1
ATOM 2040 C C . MET A 1 251 ? 26.568 5.008 24.491 1.00 95.25 251 MET A C 1
ATOM 2042 O O . MET A 1 251 ? 26.387 5.504 25.602 1.00 95.25 251 MET A O 1
ATOM 2046 N N . ALA A 1 252 ? 27.796 4.823 23.999 1.00 95.62 252 ALA A N 1
ATOM 2047 C CA . ALA A 1 252 ? 29.014 5.165 24.724 1.00 95.62 252 ALA A CA 1
ATOM 2048 C C . ALA A 1 252 ? 29.131 6.674 24.996 1.00 95.62 252 ALA A C 1
ATOM 2050 O O . ALA A 1 252 ? 29.652 7.068 26.040 1.00 95.62 252 ALA A O 1
ATOM 2051 N N . TYR A 1 253 ? 28.640 7.520 24.085 1.00 96.69 253 TYR A N 1
ATOM 2052 C CA . TYR A 1 253 ? 28.610 8.971 24.267 1.00 96.69 253 TYR A CA 1
ATOM 2053 C C . TYR A 1 253 ? 27.703 9.394 25.433 1.00 96.69 253 TYR A C 1
ATOM 2055 O O . TYR A 1 253 ? 28.065 10.300 26.183 1.00 96.69 253 TYR A O 1
ATOM 2063 N N . PHE A 1 254 ? 26.565 8.721 25.616 1.00 97.06 254 PHE A N 1
ATOM 2064 C CA . PHE A 1 254 ? 25.621 8.982 26.709 1.00 97.06 254 PHE A CA 1
ATOM 2065 C C . PHE A 1 254 ? 25.827 8.084 27.939 1.00 97.06 254 PHE A C 1
ATOM 2067 O O . PHE A 1 254 ? 25.018 8.117 28.862 1.00 97.06 254 PHE A O 1
ATOM 2074 N N . TRP A 1 255 ? 26.902 7.293 27.987 1.00 97.75 255 TRP A N 1
ATOM 2075 C CA . TRP A 1 255 ? 27.134 6.314 29.048 1.00 97.75 255 TRP A CA 1
ATOM 2076 C C . TRP A 1 255 ? 27.122 6.947 30.448 1.00 97.75 255 TRP A C 1
ATOM 2078 O O . TRP A 1 255 ? 27.878 7.883 30.718 1.00 97.75 255 TRP A O 1
ATOM 2088 N N . LEU A 1 256 ? 26.310 6.391 31.358 1.00 97.31 256 LEU A N 1
ATOM 2089 C CA . LEU A 1 256 ? 26.077 6.877 32.728 1.00 97.31 256 LEU A CA 1
ATOM 2090 C C . LEU A 1 256 ? 25.391 8.250 32.834 1.00 97.31 256 LEU A C 1
ATOM 2092 O O . LEU A 1 256 ? 25.336 8.812 33.934 1.00 97.31 256 LEU A O 1
ATOM 2096 N N . GLU A 1 257 ? 24.853 8.793 31.739 1.00 97.06 257 GLU A N 1
ATOM 2097 C CA . GLU A 1 257 ? 23.947 9.939 31.810 1.00 97.06 257 GLU A CA 1
ATOM 2098 C C . GLU A 1 257 ? 22.699 9.537 32.602 1.00 97.06 257 GLU A C 1
ATOM 2100 O O . GLU A 1 257 ? 22.171 8.450 32.401 1.00 97.06 257 GLU A O 1
ATOM 2105 N N . ASN A 1 258 ? 22.247 10.388 33.525 1.00 96.19 258 ASN A N 1
ATOM 2106 C CA . ASN A 1 258 ? 21.176 10.075 34.486 1.00 96.19 258 ASN A CA 1
ATOM 2107 C C . ASN A 1 258 ? 20.059 11.130 34.503 1.00 96.19 258 ASN A C 1
ATOM 2109 O O . ASN A 1 258 ? 19.280 11.237 35.454 1.00 96.19 258 ASN A O 1
ATOM 2113 N N . SER A 1 259 ? 20.015 11.940 33.445 1.00 95.38 259 SER A N 1
ATOM 2114 C CA . SER A 1 259 ? 18.995 12.956 33.198 1.00 95.38 259 SER A CA 1
ATOM 2115 C C . SER A 1 259 ? 18.216 12.693 31.899 1.00 95.38 259 SER A C 1
ATOM 2117 O O . SER A 1 259 ? 17.662 13.613 31.286 1.00 95.38 259 SER A O 1
ATOM 2119 N N . CYS A 1 260 ? 18.159 11.428 31.465 1.00 94.56 260 CYS A N 1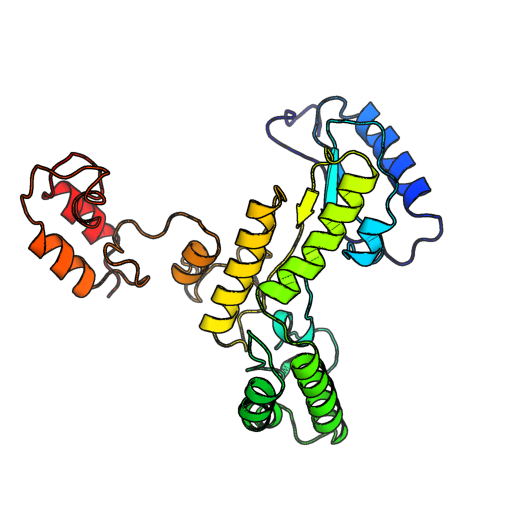
ATOM 2120 C CA . CYS A 1 260 ? 17.436 11.019 30.266 1.00 94.56 260 CYS A CA 1
ATOM 2121 C C . CYS A 1 260 ? 15.929 11.197 30.456 1.00 94.56 260 CYS A C 1
ATOM 2123 O O . CYS A 1 260 ? 15.359 10.897 31.506 1.00 94.56 260 CYS A O 1
ATOM 2125 N N . CYS A 1 261 ? 15.280 11.774 29.449 1.00 95.31 261 CYS A N 1
ATOM 2126 C CA . CYS A 1 261 ? 13.863 12.096 29.496 1.00 95.31 261 CYS A CA 1
ATOM 2127 C C . CYS A 1 261 ? 13.299 12.296 28.090 1.00 95.31 261 CYS A C 1
ATOM 2129 O O . CYS A 1 261 ? 14.022 12.481 27.113 1.00 95.31 261 CYS A O 1
ATOM 2131 N N . PHE A 1 262 ? 11.975 12.366 27.987 1.00 90.62 262 PHE A N 1
ATOM 2132 C CA . PHE A 1 262 ? 11.302 12.608 26.711 1.00 90.62 262 PHE A CA 1
ATOM 2133 C C . PHE A 1 262 ? 11.860 13.823 25.937 1.00 90.62 262 PHE A C 1
ATOM 2135 O O . PHE A 1 262 ? 12.045 13.753 24.726 1.00 90.62 262 PHE A O 1
ATOM 2142 N N . SER A 1 263 ? 12.199 14.928 26.616 1.00 92.38 263 SER A N 1
ATOM 2143 C CA . SER A 1 263 ? 12.683 16.150 25.949 1.00 92.38 263 SER A CA 1
ATOM 2144 C C . SER A 1 263 ? 14.081 16.050 25.337 1.00 92.38 263 SER A C 1
ATOM 2146 O O . SER A 1 263 ? 14.390 16.845 24.453 1.00 92.38 263 SER A O 1
ATOM 2148 N N . ASN A 1 264 ? 14.923 15.112 25.782 1.00 92.12 264 ASN A N 1
ATOM 2149 C CA . ASN A 1 264 ? 16.213 14.822 25.142 1.00 92.12 264 ASN A CA 1
ATOM 2150 C C . ASN A 1 264 ? 16.180 13.501 24.360 1.00 92.12 264 ASN A C 1
ATOM 2152 O O . ASN A 1 264 ? 17.233 12.930 24.076 1.00 92.12 264 ASN A O 1
ATOM 2156 N N . ASN A 1 265 ? 14.971 13.044 24.006 1.00 90.19 265 ASN A N 1
ATOM 2157 C CA . ASN A 1 265 ? 14.735 11.790 23.303 1.00 90.19 265 ASN A CA 1
ATOM 2158 C C . ASN A 1 265 ? 15.379 10.600 24.030 1.00 90.19 265 ASN A C 1
ATOM 2160 O O . ASN A 1 265 ? 16.038 9.790 23.395 1.00 90.19 265 ASN A O 1
ATOM 2164 N N . TRP A 1 266 ? 15.261 10.549 25.362 1.00 94.38 266 TRP A N 1
ATOM 2165 C CA . TRP A 1 266 ? 15.870 9.507 26.197 1.00 94.38 266 TRP A CA 1
ATOM 2166 C C . TRP A 1 266 ? 17.379 9.380 25.947 1.00 94.38 266 TRP A C 1
ATOM 2168 O O . TRP A 1 266 ? 17.890 8.319 25.605 1.00 94.38 266 TRP A O 1
ATOM 2178 N N . CYS A 1 267 ? 18.083 10.513 26.056 1.00 95.19 267 CYS A N 1
ATOM 2179 C CA . CYS A 1 267 ? 19.509 10.626 25.742 1.00 95.19 267 CYS A CA 1
ATOM 2180 C C . CYS A 1 267 ? 19.838 10.149 24.323 1.00 95.19 267 CYS A C 1
ATOM 2182 O O . CYS A 1 267 ? 20.682 9.283 24.120 1.00 95.19 267 CYS A O 1
ATOM 2184 N N . GLY A 1 268 ? 19.123 10.693 23.332 1.00 90.31 268 GLY A N 1
ATOM 2185 C CA . GLY A 1 268 ? 19.316 10.300 21.937 1.00 90.31 268 GLY A CA 1
ATOM 2186 C C . GLY A 1 268 ? 19.057 8.812 21.687 1.00 90.31 268 GLY A C 1
ATOM 2187 O O . GLY A 1 268 ? 19.750 8.234 20.866 1.00 90.31 268 GLY A O 1
ATOM 2188 N N . ARG A 1 269 ? 18.078 8.228 22.394 1.00 92.69 269 ARG A N 1
ATOM 2189 C CA . ARG A 1 269 ? 17.674 6.810 22.408 1.00 92.69 269 ARG A CA 1
ATOM 2190 C C . ARG A 1 269 ? 18.649 5.844 23.087 1.00 92.69 269 ARG A C 1
ATOM 2192 O O . ARG A 1 269 ? 18.398 4.647 23.074 1.00 92.69 269 ARG A O 1
ATOM 2199 N N . ALA A 1 270 ? 19.714 6.338 23.718 1.00 94.25 270 ALA A N 1
ATOM 2200 C CA . ALA A 1 270 ? 20.649 5.486 24.449 1.00 94.25 270 ALA A CA 1
ATOM 2201 C C . ALA A 1 270 ? 20.062 4.900 25.752 1.00 94.25 270 ALA A C 1
ATOM 2203 O O . ALA A 1 270 ? 20.521 3.850 26.191 1.00 94.25 270 ALA A O 1
ATOM 2204 N N . ASP A 1 271 ? 19.066 5.557 26.364 1.00 94.25 271 ASP A N 1
ATOM 2205 C CA . ASP A 1 271 ? 18.266 5.009 27.476 1.00 94.25 271 ASP A CA 1
ATOM 2206 C C . ASP A 1 271 ? 17.084 4.221 26.887 1.00 94.25 271 ASP A C 1
ATOM 2208 O O . ASP A 1 271 ? 15.977 4.740 26.706 1.00 94.25 271 ASP A O 1
ATOM 2212 N N . ILE A 1 272 ? 17.366 2.974 26.502 1.00 92.12 272 ILE A N 1
ATOM 2213 C CA . ILE A 1 272 ? 16.465 2.097 25.746 1.00 92.12 272 ILE A CA 1
ATOM 2214 C C . ILE A 1 272 ? 15.264 1.691 26.604 1.00 92.12 272 ILE A C 1
ATOM 2216 O O . ILE A 1 272 ? 14.127 1.647 26.123 1.00 92.12 272 ILE A O 1
ATOM 2220 N N . ASN A 1 273 ? 15.494 1.413 27.890 1.00 92.62 273 ASN A N 1
ATOM 2221 C CA . ASN A 1 273 ? 14.434 1.006 28.815 1.00 92.62 273 ASN A CA 1
ATOM 2222 C C . ASN A 1 273 ? 13.675 2.194 29.447 1.00 92.62 273 ASN A C 1
ATOM 2224 O O . ASN A 1 273 ? 12.727 1.970 30.208 1.00 92.62 273 ASN A O 1
ATOM 2228 N N . GLN A 1 274 ? 14.064 3.432 29.116 1.00 93.38 274 GLN A N 1
ATOM 2229 C CA . GLN A 1 274 ? 13.472 4.684 29.599 1.00 93.38 274 GLN A CA 1
ATOM 2230 C C . GLN A 1 274 ? 13.504 4.813 31.131 1.00 93.38 274 GLN A C 1
ATOM 2232 O O . GLN A 1 274 ? 12.583 5.354 31.756 1.00 93.38 274 GLN A O 1
ATOM 2237 N N . SER A 1 275 ? 14.565 4.299 31.756 1.00 95.69 275 SER A N 1
ATOM 2238 C CA . SER A 1 275 ? 14.766 4.323 33.208 1.00 95.69 275 SER A CA 1
ATOM 2239 C C . SER A 1 275 ? 15.286 5.659 33.732 1.00 95.69 275 SER A C 1
ATOM 2241 O O . SER A 1 275 ? 15.420 5.815 34.949 1.00 95.69 275 SER A O 1
ATOM 2243 N N . THR A 1 276 ? 15.530 6.632 32.846 1.00 96.31 276 THR A N 1
ATOM 2244 C CA . THR A 1 276 ? 16.198 7.929 33.059 1.00 96.31 276 THR A CA 1
ATOM 2245 C C . THR A 1 276 ? 17.724 7.868 33.107 1.00 96.31 276 THR A C 1
ATOM 2247 O O . THR A 1 276 ? 18.361 8.920 33.207 1.00 96.31 276 THR A O 1
ATOM 2250 N N . THR A 1 277 ? 18.318 6.672 33.028 1.00 97.12 277 THR A N 1
ATOM 2251 C CA . THR A 1 277 ? 19.770 6.460 33.084 1.00 97.12 277 THR A CA 1
ATOM 2252 C C . THR A 1 277 ? 20.231 5.543 31.958 1.00 97.12 277 THR A C 1
ATOM 2254 O O . THR A 1 277 ? 19.569 4.550 31.714 1.00 97.12 277 THR A O 1
ATOM 2257 N N . VAL A 1 278 ? 21.373 5.843 31.329 1.00 97.38 278 VAL A N 1
ATOM 2258 C CA . VAL A 1 278 ? 22.047 4.919 30.396 1.00 97.38 278 VAL A CA 1
ATOM 2259 C C . VAL A 1 278 ? 23.019 4.038 31.172 1.00 97.38 278 VAL A C 1
ATOM 2261 O O . VAL A 1 278 ? 24.048 4.524 31.662 1.00 97.38 278 VAL A O 1
ATOM 2264 N N . ASP A 1 279 ? 22.721 2.747 31.290 1.00 97.56 279 ASP A N 1
ATOM 2265 C CA . ASP A 1 279 ? 23.551 1.807 32.041 1.00 97.56 279 ASP A CA 1
ATOM 2266 C C . ASP A 1 279 ? 23.679 0.409 31.400 1.00 97.56 279 ASP A C 1
ATOM 2268 O O . ASP A 1 279 ? 23.471 0.196 30.205 1.00 97.56 279 ASP A O 1
ATOM 2272 N N . LEU A 1 280 ? 24.132 -0.567 32.193 1.00 96.88 280 LEU A N 1
ATOM 2273 C CA . LEU A 1 280 ? 24.340 -1.942 31.735 1.00 96.88 280 LEU A CA 1
ATOM 2274 C C . LEU A 1 280 ? 23.048 -2.648 31.316 1.00 96.88 280 LEU A C 1
ATOM 2276 O O . LEU A 1 280 ? 23.130 -3.624 30.573 1.00 96.88 280 LEU A O 1
ATOM 2280 N N . ILE A 1 281 ? 21.883 -2.205 31.790 1.00 96.12 281 ILE A N 1
ATOM 2281 C CA . ILE A 1 281 ? 20.597 -2.754 31.364 1.00 96.12 281 ILE A CA 1
ATOM 2282 C C . ILE A 1 281 ? 20.332 -2.333 29.919 1.00 96.12 281 ILE A C 1
ATOM 2284 O O . ILE A 1 281 ? 19.978 -3.189 29.112 1.00 96.12 281 ILE A O 1
ATOM 2288 N N . ASP A 1 282 ? 20.574 -1.068 29.569 1.00 95.12 282 ASP A N 1
ATOM 2289 C CA . ASP A 1 282 ? 20.452 -0.600 28.184 1.00 95.12 282 ASP A CA 1
ATOM 2290 C C . ASP A 1 282 ? 21.459 -1.301 27.280 1.00 95.12 282 ASP A C 1
ATOM 2292 O O . ASP A 1 282 ? 21.081 -1.827 26.238 1.00 95.12 282 ASP A O 1
ATOM 2296 N N . PHE A 1 283 ? 22.721 -1.410 27.712 1.00 94.69 283 PHE A N 1
ATOM 2297 C CA . PHE A 1 283 ? 23.730 -2.152 26.951 1.00 94.69 283 PHE A CA 1
ATOM 2298 C C . PHE A 1 283 ? 23.351 -3.624 26.756 1.00 94.69 283 PHE A C 1
ATOM 2300 O O . PHE A 1 283 ? 23.621 -4.183 25.698 1.00 94.69 283 PHE A O 1
ATOM 2307 N N . SER A 1 284 ? 22.717 -4.258 27.748 1.00 93.00 284 SER A N 1
ATOM 2308 C CA . SER A 1 284 ? 22.230 -5.633 27.613 1.00 93.00 284 SER A CA 1
ATOM 2309 C C . SER A 1 284 ? 21.162 -5.735 26.530 1.00 93.00 284 SER A C 1
ATOM 2311 O O . SER A 1 284 ? 21.279 -6.611 25.678 1.00 93.00 284 SER A O 1
ATOM 2313 N N . ILE A 1 285 ? 20.169 -4.837 26.540 1.00 90.38 285 ILE A N 1
ATOM 2314 C CA . ILE A 1 285 ? 19.114 -4.805 25.518 1.00 90.38 285 ILE A CA 1
ATOM 2315 C C . ILE A 1 285 ? 19.751 -4.573 24.149 1.00 90.38 285 ILE A C 1
ATOM 2317 O O . ILE A 1 285 ? 19.568 -5.377 23.248 1.00 90.38 285 ILE A O 1
ATOM 2321 N N . PHE A 1 286 ? 20.587 -3.544 24.020 1.00 92.25 286 PHE A N 1
ATOM 2322 C CA . PHE A 1 286 ? 21.342 -3.258 22.802 1.00 92.25 286 PHE A CA 1
ATOM 2323 C C . PHE A 1 286 ? 22.124 -4.474 22.281 1.00 92.25 286 PHE A C 1
ATOM 2325 O O . PHE A 1 286 ? 22.072 -4.790 21.096 1.00 92.25 286 PHE A O 1
ATOM 2332 N N . SER A 1 287 ? 22.826 -5.189 23.165 1.00 90.44 287 SER A N 1
ATOM 2333 C CA . SER A 1 287 ? 23.654 -6.334 22.779 1.00 90.44 287 SER A CA 1
ATOM 2334 C C . SER A 1 287 ? 22.855 -7.540 22.284 1.00 90.44 287 SER A C 1
ATOM 2336 O O . SER A 1 287 ? 23.382 -8.304 21.476 1.00 90.44 287 SER A O 1
ATOM 2338 N N . ASP A 1 288 ? 21.596 -7.694 22.712 1.00 87.69 288 ASP A N 1
ATOM 2339 C CA . ASP A 1 288 ? 20.700 -8.750 22.214 1.00 87.69 288 ASP A CA 1
ATOM 2340 C C . ASP A 1 288 ? 20.327 -8.534 20.737 1.00 87.69 288 ASP A C 1
ATOM 2342 O O . ASP A 1 288 ? 19.937 -9.476 20.046 1.00 87.69 288 ASP A O 1
ATOM 2346 N N . HIS A 1 289 ? 20.489 -7.301 20.261 1.00 83.38 289 HIS A N 1
ATOM 2347 C CA . HIS A 1 289 ? 20.157 -6.854 18.917 1.00 83.38 289 HIS A CA 1
ATOM 2348 C C . HIS A 1 289 ? 21.384 -6.635 18.027 1.00 83.38 289 HIS A C 1
ATOM 2350 O O . HIS A 1 289 ? 21.232 -6.226 16.884 1.00 83.38 289 HIS A O 1
ATOM 2356 N N . TRP A 1 290 ? 22.598 -6.909 18.520 1.00 84.25 290 TRP A N 1
ATOM 2357 C CA . TRP A 1 290 ? 23.828 -6.699 17.758 1.00 84.25 290 TRP A CA 1
ATOM 2358 C C . TRP A 1 290 ? 23.844 -7.560 16.490 1.00 84.25 290 TRP A C 1
ATOM 2360 O O . TRP A 1 290 ? 23.933 -8.791 16.555 1.00 84.25 290 TRP A O 1
ATOM 2370 N N . LEU A 1 291 ? 23.788 -6.903 15.334 1.00 66.31 291 LEU A N 1
ATOM 2371 C CA . LEU A 1 291 ? 23.925 -7.537 14.030 1.00 66.31 291 LEU A CA 1
ATOM 2372 C C . LEU A 1 291 ? 25.385 -7.348 13.590 1.00 66.31 291 LEU A C 1
ATOM 2374 O O . LEU A 1 291 ? 25.900 -6.234 13.611 1.00 66.31 291 LEU A O 1
ATOM 2378 N N . GLU A 1 292 ? 26.090 -8.444 13.287 1.00 52.03 292 GLU A N 1
ATOM 2379 C CA . GLU A 1 292 ? 27.458 -8.379 12.733 1.00 52.03 292 GLU A CA 1
ATOM 2380 C C . GLU A 1 292 ? 27.525 -7.611 11.408 1.00 52.03 292 GLU A C 1
ATOM 2382 O O . GLU A 1 292 ? 26.637 -7.832 10.550 1.00 52.03 292 GLU A O 1
#

Radius of gyration: 23.12 Å; chains: 1; bounding box: 58×35×65 Å

pLDDT: mean 94.66, std 5.52, range [52.03, 98.81]

Sequence (292 aa):
MAARWSPDQVALQLMTEPYGNAWDWNVMQHQMWQAARRGMPNHTLILSGDQVATIDGLVLVEPVNDENVAYCFEFWEPLIFTHQGAWWWPDWWPYLGNVPYPSSPEIVSAAMPTILAGIPPYPTWWRTDVNDQVTAYGQERWNRSKISSEIQRVVAWNNSYGGYLKTWIGEFGVLHETVVPEDRYEFIKDVREIAEINNCGWSIWSYDESFTILTPTNQPDQQMLKALGLPIDSGDINDDSEVNILDLSLMAYFWLENSCCFSNNWCGRADINQSTTVDLIDFSIFSDHWLE

Secondary structure (DSSP, 8-state):
-TTTS-TTT--EES-SS--S-SS-HHHHHHHHHHHHHHH-SSS-EEEE-HHHH-HHHHTT----S-TTEEEEEEE--SHHHHTTT-SSSSTTGGG-----SS--HHHHHHHHHHHHHHS-SSSTHHHHHHHHHHHHHHHHT-SHHHHHHHHHHHHHHHHHTTS--EEEEEEE---SSSS-HHHHHHHHHHHHHHHHHTTEEE--S-SSSTT-SB-TTSSB-HHHHHHTTPPPPTT-SSSSS--SHHHHHHHHHTTT-----GGGHHHHTT-TT-SSS-SHHHHHHHHHT---

Foldseek 3Di:
DCVPDPLVGDEEEQDQFADPDPDDLQVVQVVSVVVVCVVRVRHQYEYAFYHGRALVRQLPHDDDPDLSYAYEGADCPPVLFQQQLPPPDDNFSVQAAALFPQAALVSLVVCLVVRLVSGDCPPVCSNVVNVVVSNVSNHQRDYLVSLLVSVVSVQVSCVVVPRSHAYEHEEDAHFDDGYDVVRRLRVLLSNQVSCVVSNYHYDYPDDPDRRHCADPVRHGQQSNCVSNVHDHQLQPLPSPNANEVVSVVQLVVQAQQQQQDVVCPRSSSQNSVSPSTRYVVSVVSNVVRHDD